Protein AF-K2DAV9-F1 (afdb_monomer_lite)

pLDDT: mean 83.49, std 12.9, range [32.09, 95.56]

Structure (mmCIF, N/CA/C/O backbone):
data_AF-K2DAV9-F1
#
_entry.id   AF-K2DAV9-F1
#
loop_
_atom_site.group_PDB
_atom_site.id
_atom_site.type_symbol
_atom_site.label_atom_id
_atom_site.label_alt_id
_atom_site.label_comp_id
_atom_site.label_asym_id
_atom_site.label_entity_id
_atom_site.label_seq_id
_atom_site.pdbx_PDB_ins_code
_atom_site.Cartn_x
_atom_site.Cartn_y
_atom_site.Cartn_z
_atom_site.occupancy
_atom_site.B_iso_or_equiv
_atom_site.auth_seq_id
_atom_site.auth_comp_id
_atom_site.auth_asym_id
_atom_site.auth_atom_id
_atom_site.pdbx_PDB_model_num
ATOM 1 N N . MET A 1 1 ? -7.960 2.799 -42.317 1.00 35.78 1 MET A N 1
ATOM 2 C CA . MET A 1 1 ? -7.044 3.808 -42.901 1.00 35.78 1 MET A CA 1
ATOM 3 C C . MET A 1 1 ? -5.832 4.120 -41.990 1.00 35.78 1 MET A C 1
ATOM 5 O O . MET A 1 1 ? -5.414 5.264 -41.908 1.00 35.78 1 MET A O 1
ATOM 9 N N . HIS A 1 2 ? -5.244 3.123 -41.301 1.00 32.09 2 HIS A N 1
ATOM 10 C CA . HIS A 1 2 ? -4.156 3.328 -40.312 1.00 32.09 2 HIS A CA 1
ATOM 11 C C . HIS A 1 2 ? -2.887 2.487 -40.563 1.00 32.09 2 HIS A C 1
ATOM 13 O O . HIS A 1 2 ? -1.959 2.535 -39.763 1.00 32.09 2 HIS A O 1
ATOM 19 N N . LEU A 1 3 ? -2.821 1.733 -41.668 1.00 36.69 3 LEU A N 1
ATOM 20 C CA . LEU A 1 3 ? -1.722 0.792 -41.940 1.00 36.69 3 LEU A CA 1
ATOM 21 C C . LEU A 1 3 ? -0.798 1.201 -43.103 1.00 36.69 3 LEU A C 1
ATOM 23 O O . LEU A 1 3 ? 0.347 0.769 -43.113 1.00 36.69 3 LEU A O 1
ATOM 27 N N . GLN A 1 4 ? -1.212 2.097 -44.009 1.00 34.44 4 GLN A N 1
ATOM 28 C CA . GLN A 1 4 ? -0.340 2.607 -45.088 1.00 34.44 4 GLN A CA 1
ATOM 29 C C . GLN A 1 4 ? 0.758 3.573 -44.590 1.00 34.44 4 GLN A C 1
ATOM 31 O O . GLN A 1 4 ? 1.820 3.652 -45.191 1.00 34.44 4 GLN A O 1
ATOM 36 N N . LYS A 1 5 ? 0.567 4.230 -43.435 1.00 51.84 5 LYS A N 1
ATOM 37 C CA . LYS A 1 5 ? 1.508 5.228 -42.882 1.00 51.84 5 LYS A CA 1
ATOM 38 C C . LYS A 1 5 ? 2.722 4.651 -42.134 1.00 51.84 5 LYS A C 1
ATOM 40 O O . LYS A 1 5 ? 3.636 5.398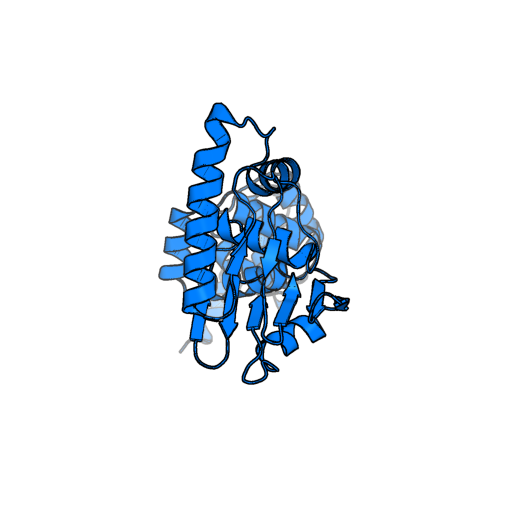 -41.805 1.00 51.84 5 LYS A O 1
ATOM 45 N N . LYS A 1 6 ? 2.754 3.342 -41.834 1.00 53.47 6 LYS A N 1
ATOM 46 C CA . LYS A 1 6 ? 3.897 2.728 -41.123 1.00 53.47 6 LYS A CA 1
ATOM 47 C C . LYS A 1 6 ? 5.148 2.645 -42.005 1.00 53.47 6 LYS A C 1
ATOM 49 O O . LYS A 1 6 ? 6.238 2.855 -41.494 1.00 53.47 6 LYS A O 1
ATOM 54 N N . SER A 1 7 ? 4.985 2.384 -43.304 1.00 58.44 7 SER A N 1
ATOM 55 C CA . SER A 1 7 ? 6.093 2.217 -44.259 1.00 58.44 7 SER A CA 1
ATOM 56 C C . SER A 1 7 ? 6.882 3.511 -44.485 1.00 58.44 7 SER A C 1
ATOM 58 O O . SER A 1 7 ? 8.107 3.498 -44.446 1.00 58.44 7 SER A O 1
ATOM 60 N N . GLU A 1 8 ? 6.186 4.634 -44.671 1.00 56.88 8 GLU A N 1
ATOM 61 C CA . GLU A 1 8 ? 6.805 5.946 -44.917 1.00 56.88 8 GLU A CA 1
ATOM 62 C C . GLU A 1 8 ? 7.527 6.479 -43.672 1.00 56.88 8 GLU A C 1
ATOM 64 O O . GLU A 1 8 ? 8.654 6.957 -43.764 1.00 56.88 8 GLU A O 1
ATOM 69 N N . ALA A 1 9 ? 6.925 6.322 -42.486 1.00 58.47 9 ALA A N 1
ATOM 70 C CA . ALA A 1 9 ? 7.574 6.678 -41.225 1.00 58.47 9 ALA A CA 1
ATOM 71 C C . ALA A 1 9 ? 8.840 5.837 -40.987 1.00 58.47 9 ALA A C 1
ATOM 73 O O . ALA A 1 9 ? 9.878 6.376 -40.619 1.00 58.47 9 ALA A O 1
ATOM 74 N N . LEU A 1 10 ? 8.783 4.526 -41.250 1.00 59.59 10 LEU A N 1
ATOM 75 C CA . LEU A 1 10 ? 9.939 3.627 -41.161 1.00 59.59 10 LEU A CA 1
ATOM 76 C C . LEU A 1 10 ? 11.066 4.012 -42.132 1.00 59.59 10 LEU A C 1
ATOM 78 O O . LEU A 1 10 ? 12.234 3.949 -41.755 1.00 59.59 10 LEU A O 1
ATOM 82 N N . GLN A 1 11 ? 10.733 4.437 -43.354 1.00 63.38 11 GLN A N 1
ATOM 83 C CA . GLN A 1 11 ? 11.720 4.946 -44.310 1.00 63.38 11 GLN A CA 1
ATOM 84 C C . GLN A 1 11 ? 12.360 6.257 -43.834 1.00 63.38 11 GLN A C 1
ATOM 86 O O . GLN A 1 11 ? 13.578 6.379 -43.903 1.00 63.38 11 GLN A O 1
ATOM 91 N N . LEU A 1 12 ? 11.579 7.185 -43.270 1.00 62.62 12 LEU A N 1
ATOM 92 C CA . LEU A 1 12 ? 12.089 8.412 -42.642 1.00 62.62 12 LEU A CA 1
ATOM 93 C C . LEU A 1 12 ? 13.042 8.121 -41.472 1.00 62.62 12 LEU A C 1
ATOM 95 O O . LEU A 1 12 ? 14.098 8.738 -41.383 1.00 62.62 12 LEU A O 1
ATOM 99 N N . PHE A 1 13 ? 12.720 7.153 -40.605 1.00 63.25 13 PHE A N 1
ATOM 100 C CA . PHE A 1 13 ? 13.601 6.769 -39.492 1.00 63.25 13 PHE A CA 1
ATOM 101 C C . PHE A 1 13 ? 14.894 6.087 -39.957 1.00 63.25 13 PHE A C 1
ATOM 103 O O . PHE A 1 13 ? 15.922 6.255 -39.311 1.00 63.25 13 PHE A O 1
ATOM 110 N N . ARG A 1 14 ? 14.873 5.362 -41.083 1.00 62.44 14 ARG A N 1
ATOM 111 C CA . ARG A 1 14 ? 16.089 4.812 -41.712 1.00 62.44 14 ARG A CA 1
ATOM 112 C C . ARG A 1 14 ? 16.924 5.860 -42.450 1.00 62.44 14 ARG A C 1
ATOM 114 O O . ARG A 1 14 ? 18.109 5.641 -42.662 1.00 62.44 14 ARG A O 1
ATOM 121 N N . GLN A 1 15 ? 16.308 6.970 -42.852 1.00 60.38 15 GLN A N 1
ATOM 122 C CA . GLN A 1 15 ? 16.982 8.129 -43.441 1.00 60.38 15 GLN A CA 1
ATOM 123 C C . GLN A 1 15 ? 17.491 9.121 -42.389 1.00 60.38 15 GLN A C 1
ATOM 125 O O . GLN A 1 15 ? 18.210 10.056 -42.748 1.00 60.38 15 GLN A O 1
ATOM 130 N N . LEU A 1 16 ? 17.146 8.941 -41.103 1.00 60.62 16 LEU A N 1
ATOM 131 C CA . LEU A 1 16 ? 17.804 9.690 -40.038 1.00 60.62 16 LEU A CA 1
ATOM 132 C C . LEU A 1 16 ? 19.310 9.422 -40.140 1.00 60.62 16 LEU A C 1
ATOM 134 O O . LEU A 1 16 ? 19.700 8.264 -40.296 1.00 60.62 16 LEU A O 1
ATOM 138 N N . PRO A 1 17 ? 20.152 10.469 -40.101 1.00 54.12 17 PRO A N 1
ATOM 139 C CA . PRO A 1 17 ? 21.563 10.324 -40.411 1.00 54.12 17 PRO A CA 1
ATOM 140 C C . PRO A 1 17 ? 22.201 9.226 -39.560 1.00 54.12 17 PRO A C 1
ATOM 142 O O . PRO A 1 17 ? 21.870 9.091 -38.380 1.00 54.12 17 PRO A O 1
ATOM 145 N N . ALA A 1 18 ? 23.190 8.528 -40.123 1.00 54.81 18 ALA A N 1
ATOM 146 C CA . ALA A 1 18 ? 24.058 7.588 -39.409 1.00 54.81 18 ALA A CA 1
ATOM 147 C C . ALA A 1 18 ? 24.573 8.150 -38.059 1.00 54.81 18 ALA A C 1
ATOM 149 O O . ALA A 1 18 ? 24.751 7.414 -37.095 1.00 54.81 18 ALA A O 1
ATOM 150 N N . MET A 1 19 ? 24.654 9.482 -37.941 1.00 49.66 19 MET A N 1
ATOM 151 C CA . MET A 1 19 ? 24.880 10.272 -36.720 1.00 49.66 19 MET A CA 1
ATOM 152 C C . MET A 1 19 ? 24.003 9.892 -35.500 1.00 49.66 19 MET A C 1
ATOM 154 O O . MET A 1 19 ? 24.440 10.055 -34.361 1.00 49.66 19 MET A O 1
ATOM 158 N N . PHE A 1 20 ? 22.780 9.379 -35.692 1.00 55.94 20 PHE A N 1
ATOM 159 C CA . PHE A 1 20 ? 21.937 8.895 -34.586 1.00 55.94 20 PHE A CA 1
ATOM 160 C C . PHE A 1 20 ? 22.372 7.523 -34.064 1.00 55.94 20 PHE A C 1
ATOM 162 O O . PHE A 1 20 ? 22.260 7.258 -32.864 1.00 55.94 20 PHE A O 1
ATOM 169 N N . PHE A 1 21 ? 22.878 6.654 -34.940 1.00 59.25 21 PHE A N 1
ATOM 170 C CA . PHE A 1 21 ? 23.138 5.254 -34.618 1.00 59.25 21 PHE A CA 1
ATOM 171 C C . PHE A 1 21 ? 24.618 4.947 -34.375 1.00 59.25 21 PHE A C 1
ATOM 173 O O . PHE A 1 21 ? 24.906 4.156 -33.477 1.00 59.25 21 PHE A O 1
ATOM 180 N N . GLU A 1 22 ? 25.540 5.626 -35.057 1.00 55.06 22 GLU A N 1
ATOM 181 C CA . GLU A 1 22 ? 26.946 5.211 -35.134 1.00 55.06 22 GLU A CA 1
ATOM 182 C C . GLU A 1 22 ? 27.871 5.760 -34.035 1.00 55.06 22 GLU A C 1
ATOM 184 O O . GLU A 1 22 ? 28.924 5.171 -33.813 1.00 55.06 22 GLU A O 1
ATOM 189 N N . SER A 1 23 ? 27.533 6.833 -33.305 1.00 54.47 23 SER A N 1
ATOM 190 C CA . SER A 1 23 ? 28.546 7.435 -32.402 1.00 54.47 23 SER A CA 1
ATOM 191 C C . SER A 1 23 ? 28.048 8.367 -31.296 1.00 54.47 23 SER A C 1
ATOM 193 O O . SER A 1 23 ? 28.856 8.987 -30.607 1.00 54.47 23 SER A O 1
ATOM 195 N N . SER A 1 24 ? 26.740 8.482 -31.083 1.00 62.06 24 SER A N 1
ATOM 196 C CA . SER A 1 24 ? 26.223 9.403 -30.071 1.00 62.06 24 SER A CA 1
ATOM 197 C C . SER A 1 24 ? 25.820 8.688 -28.785 1.00 62.06 24 SER A C 1
ATOM 199 O O . SER A 1 24 ? 24.813 7.976 -28.734 1.00 62.06 24 SER A O 1
ATOM 201 N N . ASP A 1 25 ? 26.587 8.959 -27.733 1.00 71.69 25 ASP A N 1
ATOM 202 C CA . ASP A 1 25 ? 26.261 8.642 -26.336 1.00 71.69 25 ASP A CA 1
ATOM 203 C C . ASP A 1 25 ? 25.288 9.653 -25.731 1.00 71.69 25 ASP A C 1
ATOM 205 O O . ASP A 1 25 ? 25.015 9.635 -24.530 1.00 71.69 25 ASP A O 1
ATOM 209 N N . HIS A 1 26 ? 24.761 10.559 -26.558 1.00 84.69 26 HIS A N 1
ATOM 210 C CA . HIS A 1 26 ? 23.809 11.543 -26.104 1.00 84.69 2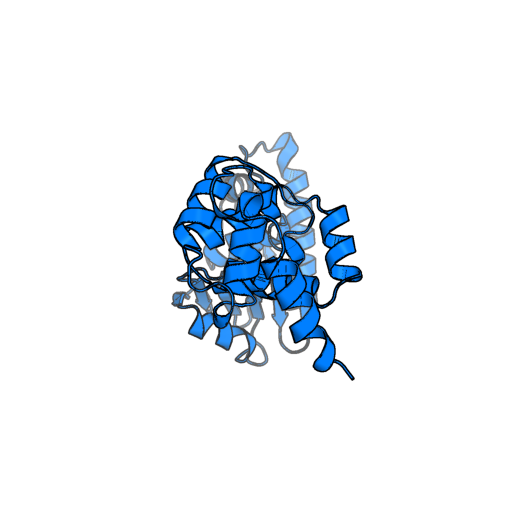6 HIS A CA 1
ATOM 211 C C . HIS A 1 26 ? 22.565 10.827 -25.545 1.00 84.69 26 HIS A C 1
ATOM 213 O O . HIS A 1 26 ? 21.975 9.994 -26.245 1.00 84.69 26 HIS A O 1
ATOM 219 N N . PRO A 1 27 ? 22.112 11.166 -24.326 1.00 87.31 27 PRO A N 1
ATOM 220 C CA . PRO A 1 27 ? 21.019 10.459 -23.659 1.00 87.31 27 PRO A CA 1
ATOM 221 C C . PRO A 1 27 ? 19.732 10.366 -24.490 1.00 87.31 27 PRO A C 1
ATOM 223 O O . PRO A 1 27 ? 19.104 9.312 -24.563 1.00 87.31 27 PRO A O 1
ATOM 226 N N . PHE A 1 28 ? 19.383 11.438 -25.208 1.00 86.44 28 PHE A N 1
ATOM 227 C CA . PHE A 1 28 ? 18.247 11.434 -26.135 1.00 86.44 28 PHE A CA 1
ATOM 228 C C . PHE A 1 28 ? 18.382 10.367 -27.238 1.00 86.44 28 PHE A C 1
ATOM 230 O O . PHE A 1 28 ? 17.416 9.682 -27.563 1.00 86.44 28 PHE A O 1
ATOM 237 N N . HIS A 1 29 ? 19.581 10.170 -27.799 1.00 87.38 29 HIS A N 1
ATOM 238 C CA . HIS A 1 29 ? 19.793 9.183 -28.865 1.00 87.38 29 HIS A CA 1
ATOM 239 C C . HIS A 1 29 ? 19.698 7.762 -28.312 1.00 87.38 29 HIS A C 1
ATOM 241 O O . HIS A 1 29 ? 19.108 6.896 -28.955 1.00 87.38 29 HIS A O 1
ATOM 247 N N . LEU A 1 30 ? 20.207 7.535 -27.098 1.00 89.25 30 LEU A N 1
ATOM 248 C CA . LEU A 1 30 ? 20.028 6.268 -26.389 1.00 89.25 30 LEU A CA 1
ATOM 249 C C . LEU A 1 30 ? 18.538 5.966 -26.170 1.00 89.25 30 LEU A C 1
ATOM 251 O O . LEU A 1 30 ? 18.097 4.859 -26.474 1.00 89.25 30 LEU A O 1
ATOM 255 N N . PHE A 1 31 ? 17.742 6.950 -25.735 1.00 90.12 31 PHE A N 1
ATOM 256 C CA . PHE A 1 31 ? 16.292 6.784 -25.598 1.00 90.12 31 PHE A CA 1
ATOM 257 C C . PHE A 1 31 ? 15.608 6.449 -26.932 1.00 90.12 31 PHE A C 1
ATOM 259 O O . PHE A 1 31 ? 14.804 5.518 -26.996 1.00 90.12 31 PHE A O 1
ATOM 266 N N . VAL A 1 32 ? 15.951 7.156 -28.013 1.00 88.19 32 VAL A N 1
ATOM 267 C CA . VAL A 1 32 ? 15.399 6.890 -29.351 1.00 88.19 32 VAL A CA 1
ATOM 268 C C . VAL A 1 32 ? 15.756 5.480 -29.830 1.00 88.19 32 VAL A C 1
ATOM 270 O O . VAL A 1 32 ? 14.877 4.784 -30.336 1.00 88.19 32 VAL A O 1
ATOM 273 N N . LYS A 1 33 ? 16.997 5.017 -29.619 1.00 88.62 33 LYS A N 1
ATOM 274 C CA . LYS A 1 33 ? 17.410 3.635 -29.924 1.00 88.62 33 LYS A CA 1
ATOM 275 C C . LYS A 1 33 ? 16.549 2.623 -29.175 1.00 88.62 33 LYS A C 1
ATOM 277 O O . LYS A 1 33 ? 15.982 1.735 -29.804 1.00 88.62 33 LYS A O 1
ATOM 282 N N . ILE A 1 34 ? 16.388 2.797 -27.861 1.00 91.19 34 ILE A N 1
ATOM 283 C CA . ILE A 1 34 ? 15.544 1.929 -27.024 1.00 91.19 34 ILE A CA 1
ATOM 284 C C . ILE A 1 34 ? 14.109 1.898 -27.562 1.00 91.19 34 ILE A C 1
ATOM 286 O O . ILE A 1 34 ? 13.538 0.825 -27.746 1.00 91.19 34 ILE A O 1
ATOM 290 N N . PHE A 1 35 ? 13.528 3.062 -27.861 1.00 89.81 35 PHE A N 1
ATOM 291 C CA . PHE A 1 35 ? 12.173 3.155 -28.398 1.00 89.81 35 PHE A CA 1
ATOM 292 C C . PHE A 1 35 ? 12.034 2.430 -29.742 1.00 89.81 35 PHE A C 1
ATOM 294 O O . PHE A 1 35 ? 11.119 1.625 -29.916 1.00 89.81 35 PHE A O 1
ATOM 301 N N . LEU A 1 36 ? 12.940 2.684 -30.686 1.00 87.00 36 LEU A N 1
ATOM 302 C CA . LEU A 1 36 ? 12.893 2.077 -32.015 1.00 87.00 36 LEU A CA 1
ATOM 303 C C . LEU A 1 36 ? 13.119 0.564 -31.961 1.00 87.00 36 LEU A C 1
ATOM 305 O O . LEU A 1 36 ? 12.358 -0.170 -32.591 1.00 87.00 36 LEU A O 1
ATOM 309 N N . GLY A 1 37 ? 14.084 0.097 -31.164 1.00 87.94 37 GLY A N 1
ATOM 310 C CA . GLY A 1 37 ? 14.351 -1.329 -30.964 1.00 87.94 37 GLY A CA 1
ATOM 311 C C . GLY A 1 37 ? 13.164 -2.069 -30.343 1.00 87.94 37 GLY A C 1
ATOM 312 O O . GLY A 1 37 ? 12.825 -3.169 -30.773 1.00 87.94 37 GLY A O 1
ATOM 313 N N . LEU A 1 38 ? 12.461 -1.446 -29.389 1.00 86.50 38 LEU A N 1
ATOM 314 C CA . LEU A 1 38 ? 11.285 -2.047 -28.751 1.00 86.50 38 LEU A CA 1
ATOM 315 C C . LEU A 1 38 ? 10.022 -2.004 -29.625 1.00 86.50 38 LEU A C 1
ATOM 317 O O . LEU A 1 38 ? 9.209 -2.927 -29.578 1.00 86.50 38 LEU A O 1
ATOM 321 N N . VAL A 1 39 ? 9.812 -0.935 -30.400 1.00 84.19 39 VAL A N 1
ATOM 322 C CA . VAL A 1 39 ? 8.577 -0.741 -31.186 1.00 84.19 39 VAL A CA 1
ATOM 323 C C . VAL A 1 39 ? 8.676 -1.356 -32.585 1.00 84.19 39 VAL A C 1
ATOM 325 O O . VAL A 1 39 ? 7.666 -1.816 -33.128 1.00 84.19 39 VAL A O 1
ATOM 328 N N . PHE A 1 40 ? 9.875 -1.394 -33.169 1.00 83.31 40 PHE A N 1
ATOM 329 C CA . PHE A 1 40 ? 10.132 -1.884 -34.524 1.00 83.31 40 PHE A CA 1
ATOM 330 C C . PHE A 1 40 ? 11.337 -2.845 -34.580 1.00 83.31 40 PHE A C 1
ATOM 332 O O . PHE A 1 40 ? 12.261 -2.619 -35.363 1.00 83.31 40 PHE A O 1
ATOM 339 N N . PRO A 1 41 ? 11.326 -3.960 -33.826 1.00 81.44 41 PRO A N 1
ATOM 340 C CA . PRO A 1 41 ? 12.485 -4.853 -33.710 1.00 81.44 41 PRO A CA 1
ATOM 341 C C . PRO A 1 41 ? 12.942 -5.437 -35.054 1.00 81.44 41 PRO A C 1
ATOM 343 O O . PRO A 1 41 ? 14.131 -5.562 -35.310 1.00 81.44 41 PRO A O 1
ATOM 346 N N . ALA A 1 42 ? 12.009 -5.733 -35.966 1.00 77.75 42 ALA A N 1
ATOM 347 C CA . ALA A 1 42 ? 12.342 -6.237 -37.301 1.00 77.75 42 ALA A CA 1
ATOM 348 C C . ALA A 1 42 ? 13.005 -5.183 -38.209 1.00 77.75 42 ALA A C 1
ATOM 350 O O . ALA A 1 42 ? 13.634 -5.533 -39.205 1.00 77.75 42 ALA A O 1
ATOM 351 N N . ALA A 1 43 ? 12.827 -3.894 -37.908 1.00 77.81 43 ALA A N 1
ATOM 352 C CA . ALA A 1 43 ? 13.386 -2.808 -38.702 1.00 77.81 43 ALA A CA 1
ATOM 353 C C . ALA A 1 43 ? 14.766 -2.355 -38.214 1.00 77.81 43 ALA A C 1
ATOM 355 O O . ALA A 1 43 ? 15.503 -1.826 -39.049 1.00 77.81 43 ALA A O 1
ATOM 356 N N . PHE A 1 44 ? 15.063 -2.583 -36.927 1.00 82.88 44 PHE A N 1
ATOM 357 C CA . PHE A 1 44 ? 16.296 -2.213 -36.224 1.00 82.88 44 PHE A CA 1
ATOM 358 C C . PHE A 1 44 ? 16.871 -3.395 -35.408 1.00 82.88 44 PHE A C 1
ATOM 360 O O . PHE A 1 44 ? 17.011 -3.286 -34.186 1.00 82.88 44 PHE A O 1
ATOM 367 N N . PRO A 1 45 ? 17.152 -4.554 -36.034 1.00 79.25 45 PRO A N 1
ATOM 368 C CA . PRO A 1 45 ? 17.696 -5.725 -35.337 1.00 79.25 45 PRO A CA 1
ATOM 369 C C . PRO A 1 45 ? 19.094 -5.497 -34.739 1.00 79.25 45 PRO A C 1
ATOM 371 O O . PRO A 1 45 ? 19.511 -6.238 -33.856 1.00 79.25 45 PRO A O 1
ATOM 374 N N . GLU A 1 46 ? 19.821 -4.490 -35.217 1.00 82.06 46 GLU A N 1
ATOM 375 C CA . GLU A 1 46 ? 21.164 -4.118 -34.772 1.00 82.06 46 GLU A CA 1
ATOM 376 C C . GLU A 1 46 ? 21.196 -3.363 -33.434 1.00 82.06 46 GLU A C 1
ATOM 378 O O . GLU A 1 46 ? 22.269 -3.148 -32.870 1.00 82.06 46 GLU A O 1
ATOM 383 N N . VAL A 1 47 ? 20.041 -2.928 -32.921 1.00 85.69 47 VAL A N 1
ATOM 384 C CA . VAL A 1 47 ? 19.981 -2.169 -31.670 1.00 85.69 47 VAL A CA 1
ATOM 385 C C . VAL A 1 47 ? 20.121 -3.107 -30.476 1.00 85.69 47 VAL A C 1
ATOM 387 O O . VAL A 1 47 ? 19.205 -3.853 -30.138 1.00 85.69 47 VAL A O 1
ATOM 390 N N . ASP A 1 48 ? 21.241 -2.982 -29.767 1.00 88.69 48 ASP A N 1
ATOM 391 C CA . ASP A 1 48 ? 21.399 -3.565 -28.437 1.00 88.69 48 ASP A CA 1
ATOM 392 C C . ASP A 1 48 ? 20.613 -2.735 -27.405 1.00 88.69 48 ASP A C 1
ATOM 394 O O . ASP A 1 48 ? 21.032 -1.655 -26.959 1.00 88.69 48 ASP A O 1
ATOM 398 N N . ILE A 1 49 ? 19.423 -3.234 -27.067 1.00 90.06 49 ILE A N 1
ATOM 399 C CA . ILE A 1 49 ? 18.489 -2.584 -26.145 1.00 90.06 49 ILE A CA 1
ATOM 400 C C . ILE A 1 49 ? 19.066 -2.561 -24.724 1.00 90.06 49 ILE A C 1
ATOM 402 O O . ILE A 1 49 ? 18.988 -1.524 -24.066 1.00 90.06 49 ILE A O 1
ATOM 406 N N . ASP A 1 50 ? 19.683 -3.648 -24.252 1.00 89.19 50 ASP A N 1
ATOM 407 C CA . ASP A 1 50 ? 20.214 -3.737 -22.886 1.00 89.19 50 ASP A CA 1
ATOM 408 C C . ASP A 1 50 ? 21.445 -2.851 -22.682 1.00 89.19 50 ASP A C 1
ATOM 410 O O . ASP A 1 50 ? 21.540 -2.151 -21.665 1.00 89.19 50 ASP A O 1
ATOM 414 N N . ALA A 1 51 ? 22.348 -2.796 -23.664 1.00 90.06 51 ALA A N 1
ATOM 415 C CA . ALA A 1 51 ? 23.468 -1.862 -23.632 1.00 90.06 51 ALA A CA 1
AT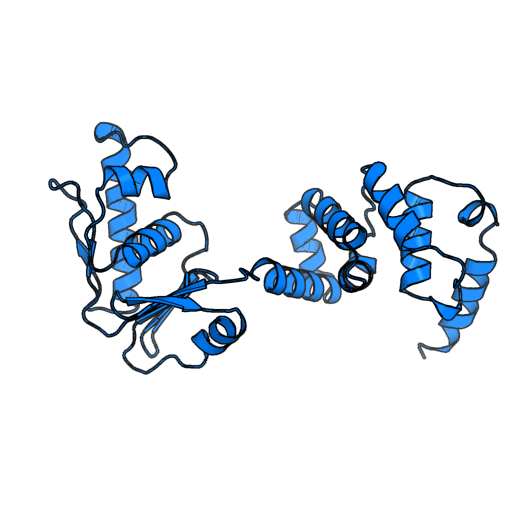OM 416 C C . ALA A 1 51 ? 22.975 -0.408 -23.640 1.00 90.06 51 ALA A C 1
ATOM 418 O O . ALA A 1 51 ? 23.454 0.419 -22.860 1.00 90.06 51 ALA A O 1
ATOM 419 N N . SER A 1 52 ? 21.976 -0.090 -24.470 1.00 91.50 52 SER A N 1
ATOM 420 C CA . SER A 1 52 ? 21.411 1.263 -24.550 1.00 91.50 52 SER A CA 1
ATOM 421 C C . SER A 1 52 ? 20.705 1.673 -23.251 1.00 91.50 52 SER A C 1
ATOM 423 O O . SER A 1 52 ? 20.924 2.782 -22.763 1.00 91.50 52 SER A O 1
ATOM 425 N N . LEU A 1 53 ? 19.912 0.774 -22.653 1.00 91.56 53 LEU A N 1
ATOM 426 C CA . LEU A 1 53 ? 19.245 0.976 -21.361 1.00 91.56 53 LEU A CA 1
ATOM 427 C C . LEU A 1 53 ? 20.251 1.221 -20.235 1.00 91.56 53 LEU A C 1
ATOM 429 O O . LEU A 1 53 ? 20.100 2.165 -19.459 1.00 91.56 53 LEU A O 1
ATOM 433 N N . THR A 1 54 ? 21.290 0.388 -20.161 1.00 91.25 54 THR A N 1
ATOM 434 C CA . THR A 1 54 ? 22.335 0.494 -19.136 1.00 91.25 54 THR A CA 1
ATOM 435 C C . THR A 1 54 ? 23.038 1.842 -19.221 1.00 91.25 54 THR A C 1
ATOM 437 O O . THR A 1 54 ? 23.173 2.532 -18.214 1.00 91.25 54 THR A O 1
ATOM 440 N N . ARG A 1 55 ? 23.427 2.261 -20.430 1.00 91.19 55 ARG A N 1
ATOM 441 C CA . ARG A 1 55 ? 24.104 3.546 -20.646 1.00 91.19 55 ARG A CA 1
ATOM 442 C C . ARG A 1 55 ? 23.196 4.726 -20.337 1.00 91.19 55 ARG A C 1
ATOM 444 O O . ARG A 1 55 ? 23.646 5.655 -19.680 1.00 91.19 55 ARG A O 1
ATOM 451 N N . LEU A 1 56 ? 21.928 4.678 -20.745 1.00 91.38 56 LEU A N 1
ATOM 452 C CA . LEU A 1 56 ? 20.982 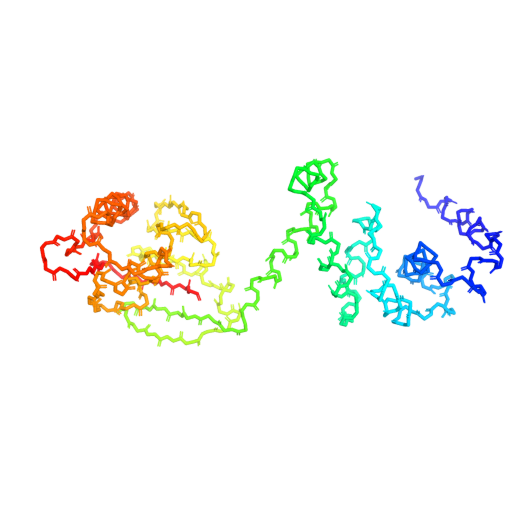5.758 -20.470 1.00 91.38 56 LEU A CA 1
ATOM 453 C C . LEU A 1 56 ? 20.794 5.971 -18.962 1.00 91.38 56 LEU A C 1
ATOM 455 O O . LEU A 1 56 ? 20.835 7.112 -18.506 1.00 91.38 56 LEU A O 1
ATOM 459 N N . ASN A 1 57 ? 20.676 4.891 -18.183 1.00 89.75 57 ASN A N 1
ATOM 460 C CA . ASN A 1 57 ? 20.545 4.973 -16.725 1.00 89.75 57 ASN A CA 1
ATOM 461 C C . ASN A 1 57 ? 21.738 5.670 -16.048 1.00 89.75 57 ASN A C 1
ATOM 463 O O . ASN A 1 57 ? 21.546 6.338 -15.036 1.00 89.75 57 ASN A O 1
ATOM 467 N N . LEU A 1 58 ? 22.949 5.572 -16.611 1.00 90.94 58 LEU A N 1
ATOM 468 C CA . LEU A 1 58 ? 24.141 6.243 -16.071 1.00 90.94 58 LEU A CA 1
ATOM 469 C C . LEU A 1 58 ? 24.131 7.766 -16.266 1.00 90.94 58 LEU A C 1
ATOM 471 O O . LEU A 1 58 ? 24.902 8.465 -15.616 1.00 90.94 58 LEU A O 1
ATOM 475 N N . THR A 1 59 ? 23.290 8.291 -17.158 1.00 87.81 59 THR A N 1
ATOM 476 C CA . THR A 1 59 ? 23.289 9.722 -17.512 1.00 87.81 59 THR A CA 1
ATOM 477 C C . THR A 1 59 ? 22.382 10.573 -16.626 1.00 87.81 59 THR A C 1
ATOM 479 O O . THR A 1 59 ? 22.395 11.794 -16.744 1.00 87.81 59 THR A O 1
ATOM 482 N N . ASP A 1 60 ? 21.551 9.937 -15.793 1.00 84.44 60 ASP A N 1
ATOM 483 C CA . ASP A 1 60 ? 20.473 10.567 -15.016 1.00 84.44 60 ASP A CA 1
ATOM 484 C C . ASP A 1 60 ? 19.509 11.447 -15.848 1.00 84.44 60 ASP A C 1
ATOM 486 O O . ASP A 1 60 ? 18.716 12.232 -15.319 1.00 84.44 60 ASP A O 1
ATOM 490 N N . TYR A 1 61 ? 19.525 11.294 -17.173 1.00 88.88 61 TYR A N 1
ATOM 491 C CA . TYR A 1 61 ? 18.677 12.044 -18.084 1.00 88.88 61 TYR A CA 1
ATOM 492 C C . TYR A 1 61 ? 17.198 11.740 -17.840 1.00 88.88 61 TYR A C 1
ATOM 494 O O . TYR A 1 61 ? 16.802 10.591 -17.637 1.00 88.88 61 TYR A O 1
ATOM 502 N N . TYR A 1 62 ? 16.377 12.788 -17.873 1.00 89.00 62 TYR A N 1
ATOM 503 C CA . TYR A 1 62 ? 14.927 12.669 -17.852 1.00 89.00 62 TYR A CA 1
ATOM 504 C C . TYR A 1 62 ? 14.375 12.995 -19.235 1.00 89.00 62 TYR A C 1
ATOM 506 O O . TYR A 1 62 ? 14.509 14.124 -19.701 1.00 89.00 62 TYR A O 1
ATOM 514 N N . GLU A 1 63 ? 13.729 12.017 -19.861 1.00 89.44 63 GLU A N 1
ATOM 515 C CA . GLU A 1 63 ? 13.090 12.171 -21.165 1.00 89.44 63 GLU A CA 1
ATOM 516 C C . GLU A 1 63 ? 11.604 12.529 -21.001 1.00 89.44 63 GLU A C 1
ATOM 518 O O . GLU A 1 63 ? 10.830 11.651 -20.630 1.00 89.44 63 GLU A O 1
ATOM 523 N N . PRO A 1 64 ? 11.134 13.756 -21.294 1.00 84.75 64 PRO A N 1
ATOM 524 C CA . PRO A 1 64 ? 9.729 14.135 -21.115 1.00 84.75 64 PRO A CA 1
ATOM 525 C C . PRO A 1 64 ? 8.707 13.239 -21.832 1.00 84.75 64 PRO A C 1
ATOM 527 O O . PRO A 1 64 ? 7.575 13.113 -21.357 1.00 84.75 64 PRO A O 1
ATOM 530 N N . VAL A 1 65 ? 9.080 12.600 -22.947 1.00 86.38 65 VAL A N 1
ATOM 531 C CA . VAL A 1 65 ? 8.183 11.718 -23.713 1.00 86.38 65 VAL A CA 1
ATOM 532 C C . VAL A 1 65 ? 8.297 10.233 -23.340 1.00 86.38 65 VAL A C 1
ATOM 534 O O . VAL A 1 65 ? 7.649 9.391 -23.968 1.00 86.38 65 VAL A O 1
ATOM 537 N N . TRP A 1 66 ? 9.037 9.890 -22.276 1.00 89.50 66 TRP A N 1
ATOM 538 C CA . TRP A 1 66 ? 9.256 8.505 -21.827 1.00 89.50 66 TRP A CA 1
ATOM 539 C C . TRP A 1 66 ? 7.953 7.721 -21.635 1.00 89.50 66 TRP A C 1
ATOM 541 O O . TRP A 1 66 ? 7.878 6.521 -21.906 1.00 89.50 66 TRP A O 1
ATOM 551 N N . VAL A 1 67 ? 6.897 8.417 -21.204 1.00 88.81 67 VAL A N 1
ATOM 552 C CA . VAL A 1 67 ? 5.602 7.834 -20.843 1.00 88.81 67 VAL A CA 1
ATOM 553 C C . VAL A 1 67 ? 4.916 7.121 -22.017 1.00 88.81 67 VAL A C 1
ATOM 555 O O . VAL A 1 67 ? 4.108 6.218 -21.801 1.00 88.81 67 VAL A O 1
ATOM 558 N N . PHE A 1 68 ? 5.251 7.483 -23.260 1.00 84.38 68 PHE A N 1
ATOM 559 C CA . PHE A 1 68 ? 4.715 6.836 -24.462 1.00 84.38 68 PHE A CA 1
ATOM 560 C C . PHE A 1 68 ? 5.399 5.504 -24.789 1.00 84.38 68 PHE A C 1
ATOM 562 O O . PHE A 1 68 ? 4.800 4.670 -25.465 1.00 84.38 68 PHE A O 1
ATOM 569 N N . ALA A 1 69 ? 6.620 5.300 -24.291 1.00 88.25 69 ALA A N 1
ATOM 570 C CA . ALA A 1 69 ? 7.393 4.064 -24.421 1.00 88.25 69 ALA A CA 1
ATOM 571 C C . ALA A 1 69 ? 7.323 3.187 -23.158 1.00 88.25 69 ALA A C 1
ATOM 573 O O . ALA A 1 69 ? 7.797 2.053 -23.145 1.00 88.25 69 ALA A O 1
ATOM 574 N N . ALA A 1 70 ? 6.763 3.726 -22.074 1.00 89.75 70 ALA A N 1
ATOM 575 C CA . ALA A 1 70 ? 6.893 3.181 -20.733 1.00 89.75 70 ALA A CA 1
ATOM 576 C C . ALA A 1 70 ? 6.369 1.750 -20.580 1.00 89.75 70 ALA A C 1
ATOM 578 O O . ALA A 1 70 ? 6.979 0.953 -19.873 1.00 89.75 70 ALA A O 1
ATOM 579 N N . ASP A 1 71 ? 5.259 1.405 -21.238 1.00 87.56 71 ASP A N 1
ATOM 580 C CA . ASP A 1 71 ? 4.702 0.053 -21.144 1.00 87.56 71 ASP A CA 1
ATOM 581 C C . ASP A 1 71 ? 5.578 -0.968 -21.877 1.00 87.56 71 ASP A C 1
ATOM 583 O O . ASP A 1 71 ? 5.780 -2.067 -21.364 1.00 87.56 71 ASP A O 1
ATOM 587 N N . GLN A 1 72 ? 6.138 -0.602 -23.033 1.00 88.44 72 GLN A N 1
ATOM 588 C CA . GLN A 1 72 ? 7.054 -1.444 -23.803 1.00 88.44 72 GLN A CA 1
ATOM 589 C C . GLN A 1 72 ? 8.372 -1.634 -23.055 1.00 88.44 72 GLN A C 1
ATOM 591 O O . GLN A 1 72 ? 8.801 -2.769 -22.872 1.00 88.44 72 GLN A O 1
ATOM 596 N N . VAL A 1 73 ? 8.960 -0.543 -22.551 1.00 89.75 73 VAL A N 1
ATOM 597 C CA . VAL A 1 73 ? 10.185 -0.584 -21.739 1.00 89.75 73 VAL A CA 1
ATOM 598 C C . VAL A 1 73 ? 9.955 -1.432 -20.490 1.00 89.75 73 VAL A C 1
ATOM 600 O O . VAL A 1 73 ? 10.686 -2.381 -20.247 1.00 89.75 73 VAL A O 1
ATOM 603 N N . TYR A 1 74 ? 8.896 -1.175 -19.721 1.00 88.56 74 TYR A N 1
ATOM 604 C CA . TYR A 1 74 ? 8.614 -1.950 -18.510 1.00 88.56 74 TYR A CA 1
ATOM 605 C C . TYR A 1 74 ? 8.362 -3.437 -18.796 1.00 88.56 74 TYR A C 1
ATOM 607 O O . TYR A 1 74 ? 8.766 -4.293 -18.013 1.00 88.56 74 TYR A O 1
ATOM 615 N N . SER A 1 75 ? 7.701 -3.757 -19.913 1.00 85.00 75 SER A N 1
ATOM 616 C CA . SER A 1 75 ? 7.406 -5.144 -20.297 1.00 85.00 75 SER A CA 1
ATOM 617 C C . SER A 1 75 ? 8.611 -5.887 -20.867 1.00 85.00 75 SER A C 1
ATOM 619 O O . SER A 1 75 ? 8.590 -7.113 -20.866 1.00 85.00 75 SER A O 1
ATOM 621 N N . TYR A 1 76 ? 9.651 -5.174 -21.314 1.00 87.06 76 TYR A N 1
ATOM 622 C CA . TYR A 1 76 ? 10.926 -5.783 -21.698 1.00 87.06 76 TYR A CA 1
ATOM 623 C C . TYR A 1 76 ? 11.560 -6.548 -20.525 1.00 87.06 76 TYR A C 1
ATOM 625 O O . TYR A 1 76 ? 12.174 -7.591 -20.716 1.00 87.06 76 TYR A O 1
ATOM 633 N N . GLY A 1 77 ? 11.345 -6.076 -19.293 1.00 78.75 77 GLY A N 1
ATOM 634 C CA . GLY A 1 77 ? 11.564 -6.866 -18.080 1.00 78.75 77 GLY A CA 1
ATOM 635 C C . GLY A 1 77 ? 13.017 -7.008 -17.620 1.00 78.75 77 GLY A C 1
ATOM 636 O O . GLY A 1 77 ? 13.242 -7.599 -16.564 1.00 78.75 77 GLY A O 1
ATOM 637 N N . SER A 1 78 ? 13.998 -6.449 -18.337 1.00 82.06 78 SER A N 1
ATOM 638 C CA . SER A 1 78 ? 15.381 -6.411 -17.849 1.00 82.06 78 SER A CA 1
ATOM 639 C C . SER A 1 78 ? 15.529 -5.476 -16.642 1.00 82.06 78 SER A C 1
ATOM 641 O O . SER A 1 78 ? 14.755 -4.531 -16.453 1.00 82.06 78 SER A O 1
ATOM 643 N N . ALA A 1 79 ? 16.538 -5.726 -15.802 1.00 80.12 79 ALA A N 1
ATOM 644 C CA . ALA A 1 79 ? 16.790 -4.907 -14.614 1.00 80.12 79 ALA A CA 1
ATOM 645 C C . ALA A 1 79 ? 17.001 -3.425 -14.978 1.00 80.12 79 ALA A C 1
ATOM 647 O O . ALA A 1 79 ? 16.442 -2.545 -14.324 1.00 80.12 79 ALA A O 1
ATOM 648 N N . ALA A 1 80 ? 17.730 -3.157 -16.067 1.00 85.31 80 ALA A N 1
ATOM 649 C CA . ALA A 1 80 ? 17.972 -1.807 -16.565 1.00 85.31 80 ALA A CA 1
ATOM 650 C C . ALA A 1 80 ? 16.684 -1.123 -17.061 1.00 85.31 80 ALA A C 1
ATOM 652 O O . ALA A 1 80 ? 16.492 0.068 -16.819 1.00 85.31 80 ALA A O 1
ATOM 653 N N . ALA A 1 81 ? 15.767 -1.865 -17.691 1.00 86.94 81 ALA A N 1
ATOM 654 C CA . ALA A 1 81 ? 14.473 -1.333 -18.114 1.00 86.94 81 ALA A CA 1
ATOM 655 C C . ALA A 1 81 ? 13.571 -0.952 -16.931 1.00 86.94 81 ALA A C 1
ATOM 657 O O . ALA A 1 81 ? 12.932 0.104 -16.939 1.00 86.94 81 ALA A O 1
ATOM 658 N N . ILE A 1 82 ? 13.537 -1.795 -15.895 1.00 87.06 82 ILE A N 1
ATOM 659 C CA . ILE A 1 82 ? 12.779 -1.520 -14.669 1.00 87.06 82 ILE A CA 1
ATOM 660 C C . ILE A 1 82 ? 13.346 -0.287 -13.957 1.00 87.06 82 ILE A C 1
ATOM 662 O O . ILE A 1 82 ? 12.572 0.550 -13.486 1.00 87.06 82 ILE A O 1
ATOM 666 N N . GLU A 1 83 ? 14.672 -0.163 -13.893 1.00 87.75 83 GLU A N 1
ATOM 667 C CA . GLU A 1 83 ? 15.345 0.978 -13.270 1.00 87.75 83 GLU A CA 1
ATOM 668 C C . GLU A 1 83 ? 15.069 2.288 -14.015 1.00 87.75 83 GLU A C 1
ATOM 670 O O . GLU A 1 83 ? 14.686 3.278 -13.390 1.00 87.75 83 GLU A O 1
ATOM 675 N N . LEU A 1 84 ? 15.134 2.271 -15.351 1.00 91.06 84 LEU A N 1
ATOM 676 C CA . LEU A 1 84 ? 14.832 3.440 -16.179 1.00 91.06 84 LEU A CA 1
ATOM 677 C C . LEU A 1 84 ? 13.419 3.965 -15.902 1.00 91.06 84 LEU A C 1
ATOM 679 O O . LEU A 1 84 ? 13.220 5.157 -15.658 1.00 91.06 84 LEU A O 1
ATOM 683 N N . VAL A 1 85 ? 12.434 3.060 -15.901 1.00 91.81 85 VAL A N 1
ATOM 684 C CA . VAL A 1 85 ? 11.032 3.388 -15.609 1.00 91.81 85 VAL A CA 1
ATOM 685 C C . VAL A 1 85 ? 10.881 3.928 -14.188 1.00 91.81 85 VAL A C 1
ATOM 687 O O . VAL A 1 85 ? 10.145 4.891 -13.981 1.00 91.81 85 VAL A O 1
ATOM 690 N N . ARG A 1 86 ? 11.570 3.341 -13.202 1.00 89.19 86 ARG A N 1
ATOM 691 C CA . ARG A 1 86 ? 11.525 3.810 -11.811 1.00 89.19 86 ARG A CA 1
ATOM 692 C C . ARG A 1 86 ? 12.059 5.237 -11.685 1.00 89.19 86 ARG A C 1
ATOM 694 O O . ARG A 1 86 ? 11.329 6.086 -11.178 1.00 89.19 86 ARG A O 1
ATOM 701 N N . SER A 1 87 ? 13.257 5.502 -12.204 1.00 89.94 87 SER A N 1
ATOM 702 C CA . SER A 1 87 ? 13.900 6.823 -12.161 1.00 89.94 87 SER A CA 1
ATOM 703 C C . SER A 1 87 ? 13.013 7.909 -12.784 1.00 89.94 87 SER A C 1
ATOM 705 O O . SER A 1 87 ? 12.787 8.968 -12.195 1.00 89.94 87 SER A O 1
ATOM 707 N N . HIS A 1 88 ? 12.396 7.624 -13.935 1.00 92.75 88 HIS A N 1
ATOM 708 C CA . HIS A 1 88 ? 11.501 8.580 -14.590 1.00 92.75 88 HIS A CA 1
ATOM 709 C C . HIS A 1 88 ? 10.199 8.819 -13.811 1.00 92.75 88 HIS A C 1
ATOM 711 O O . HIS A 1 88 ? 9.689 9.938 -13.786 1.00 92.75 88 HIS A O 1
ATOM 717 N N . ILE A 1 89 ? 9.654 7.798 -13.143 1.00 90.19 89 ILE A N 1
ATOM 718 C CA . ILE A 1 89 ? 8.479 7.964 -12.276 1.00 90.19 89 ILE A CA 1
ATOM 719 C C . ILE A 1 89 ? 8.807 8.826 -11.057 1.00 90.19 89 ILE A C 1
ATOM 721 O O . ILE A 1 89 ? 7.962 9.617 -10.646 1.00 90.19 89 ILE A O 1
ATOM 725 N N . GLU A 1 90 ? 9.991 8.668 -10.470 1.00 86.50 90 GLU A N 1
ATOM 726 C CA . GLU A 1 90 ? 10.418 9.439 -9.296 1.00 86.50 90 GLU A CA 1
ATOM 727 C C . GLU A 1 90 ? 10.600 10.925 -9.617 1.00 86.50 90 GLU A C 1
ATOM 729 O O . GLU A 1 90 ? 10.250 11.776 -8.801 1.00 86.50 90 GLU A O 1
ATOM 734 N N . LYS A 1 91 ? 11.045 11.241 -10.837 1.00 89.44 91 LYS A N 1
ATOM 735 C CA . LYS A 1 91 ? 11.170 12.618 -11.344 1.00 89.44 91 LYS A CA 1
ATOM 736 C C . LYS A 1 91 ? 9.840 13.227 -11.805 1.00 89.44 91 LYS A C 1
ATOM 738 O O . LYS A 1 91 ? 9.759 14.433 -12.035 1.00 89.44 91 LYS A O 1
ATOM 743 N N . LEU A 1 92 ? 8.783 12.423 -11.941 1.00 87.38 92 LEU A N 1
ATOM 744 C CA . LEU A 1 92 ? 7.476 12.886 -12.403 1.00 87.38 92 LEU A CA 1
ATOM 745 C C . LEU A 1 92 ? 6.687 13.552 -11.266 1.00 87.38 92 LEU A C 1
ATOM 747 O O . LEU A 1 92 ? 6.276 12.898 -10.305 1.00 87.38 92 LEU A O 1
ATOM 751 N N . THR A 1 93 ? 6.391 14.846 -11.409 1.00 85.75 93 THR A N 1
ATOM 752 C CA . THR A 1 93 ? 5.603 15.577 -10.407 1.00 85.75 93 THR A CA 1
ATOM 753 C C . THR A 1 93 ? 4.157 15.053 -10.314 1.00 85.75 93 THR A C 1
ATOM 755 O O . THR A 1 93 ? 3.584 14.617 -11.322 1.00 85.75 93 THR A O 1
ATOM 758 N N . PRO A 1 94 ? 3.518 15.095 -9.125 1.00 79.81 94 PRO A N 1
ATOM 759 C CA . PRO A 1 94 ? 2.159 14.579 -8.936 1.00 79.81 94 PRO A CA 1
ATOM 760 C C . PRO A 1 94 ? 1.109 15.219 -9.854 1.00 79.81 94 PRO A C 1
ATOM 762 O O . PRO A 1 94 ? 0.252 14.508 -10.381 1.00 79.81 94 PRO A O 1
ATOM 765 N N . ASP A 1 95 ? 1.203 16.530 -10.083 1.00 83.00 95 ASP A N 1
ATOM 766 C CA . ASP A 1 95 ? 0.252 17.272 -10.918 1.00 83.00 95 ASP A CA 1
ATOM 767 C C . ASP A 1 95 ? 0.365 16.868 -12.389 1.00 83.00 95 ASP A C 1
ATOM 769 O O . ASP A 1 95 ? -0.642 16.590 -13.047 1.00 83.00 95 ASP A O 1
ATOM 773 N N . LEU A 1 96 ? 1.599 16.742 -12.894 1.00 84.19 96 LEU A N 1
ATOM 774 C CA . LEU A 1 96 ? 1.843 16.289 -14.260 1.00 84.19 96 LEU A CA 1
ATOM 775 C C . LEU A 1 96 ? 1.385 14.839 -14.441 1.00 84.19 96 LEU A C 1
ATOM 777 O O . LEU A 1 96 ? 0.743 14.512 -15.438 1.00 84.19 96 LEU A O 1
ATOM 781 N N . LYS A 1 97 ? 1.628 13.973 -13.453 1.00 86.38 97 LYS A N 1
ATOM 782 C CA . LYS A 1 97 ? 1.122 12.597 -13.465 1.00 86.38 97 LYS A CA 1
ATOM 783 C C . LYS A 1 97 ? -0.404 12.541 -13.544 1.00 86.38 97 LYS A C 1
ATOM 785 O O . LYS A 1 97 ? -0.934 11.802 -14.373 1.00 86.38 97 LYS A O 1
ATOM 790 N N . ALA A 1 98 ? -1.106 13.304 -12.705 1.00 85.19 98 ALA A N 1
ATOM 791 C CA . ALA A 1 98 ? -2.566 13.336 -12.695 1.00 85.19 98 ALA A CA 1
ATOM 792 C C . ALA A 1 98 ? -3.122 13.821 -14.042 1.00 85.19 98 ALA A C 1
ATOM 794 O O . ALA A 1 98 ? -4.046 13.212 -14.589 1.00 85.19 98 ALA A O 1
ATOM 795 N N . LEU A 1 99 ? -2.506 14.859 -14.617 1.00 88.81 99 LEU A N 1
ATOM 796 C CA . LEU A 1 99 ? -2.860 15.373 -15.936 1.00 88.81 99 LEU A CA 1
ATOM 797 C C . LEU A 1 99 ? -2.650 14.317 -17.033 1.00 88.81 99 LEU A C 1
ATOM 799 O O . LEU A 1 99 ? -3.543 14.103 -17.855 1.00 88.81 99 LEU A O 1
ATOM 803 N N . LEU A 1 100 ? -1.514 13.612 -17.030 1.00 88.75 100 LEU A N 1
ATOM 804 C CA . LEU A 1 100 ? -1.230 12.547 -17.996 1.00 88.75 100 LEU A CA 1
ATOM 805 C C . LEU A 1 100 ? -2.211 11.370 -17.859 1.00 88.75 100 LEU A C 1
ATOM 807 O O . LEU A 1 100 ? -2.734 10.899 -18.867 1.00 88.75 100 LEU A O 1
ATOM 811 N N . GLU A 1 101 ? -2.526 10.922 -16.637 1.00 89.12 101 GLU A N 1
ATOM 812 C CA . GLU A 1 101 ? -3.524 9.864 -16.399 1.00 89.12 101 GLU A CA 1
ATOM 813 C C . GLU A 1 101 ? -4.948 10.289 -16.815 1.00 89.12 101 GLU A C 1
ATOM 815 O O . GLU A 1 101 ? -5.751 9.439 -17.213 1.00 89.12 101 GLU A O 1
ATOM 820 N N . GLN A 1 102 ? -5.279 11.584 -16.745 1.00 90.56 102 GLN A N 1
ATOM 821 C CA . GLN A 1 102 ? -6.572 12.114 -17.187 1.00 90.56 102 GLN A CA 1
ATOM 822 C C . GLN A 1 102 ? -6.664 12.219 -18.714 1.00 90.56 102 GLN A C 1
ATOM 824 O O . GLN A 1 102 ? -7.708 11.911 -19.291 1.00 90.56 102 GLN A O 1
ATOM 829 N N . ARG A 1 103 ? -5.592 12.679 -19.369 1.00 89.88 103 ARG A N 1
ATOM 830 C CA . ARG A 1 103 ? -5.582 12.986 -20.807 1.00 89.88 103 ARG A CA 1
ATOM 831 C C . ARG A 1 103 ? -5.248 11.783 -21.684 1.00 89.88 103 ARG A C 1
ATOM 833 O O . ARG A 1 103 ? -5.704 11.734 -22.822 1.00 89.88 103 ARG A O 1
ATOM 840 N N . LEU A 1 104 ? -4.481 10.818 -21.176 1.00 89.38 104 LEU A N 1
ATOM 841 C CA . LEU A 1 104 ? -3.966 9.695 -21.959 1.00 89.38 104 LEU A CA 1
ATOM 842 C C . LEU A 1 104 ? -4.395 8.350 -21.337 1.00 89.38 104 LEU A C 1
ATOM 844 O O . LEU A 1 104 ? -3.782 7.879 -20.374 1.00 89.38 104 LEU A O 1
ATOM 848 N N . PRO A 1 105 ? -5.410 7.662 -21.903 1.00 87.50 105 PRO A N 1
ATOM 849 C CA . PRO A 1 105 ? -5.898 6.382 -21.377 1.00 87.50 105 PRO A CA 1
ATOM 850 C C . PRO A 1 105 ? -4.821 5.293 -21.265 1.00 87.50 105 PRO A C 1
ATOM 852 O O . PRO A 1 105 ? -4.838 4.498 -20.323 1.00 87.50 105 PRO A O 1
ATOM 855 N N . ALA A 1 106 ? -3.862 5.270 -22.197 1.00 85.12 106 ALA A N 1
ATOM 856 C CA . ALA A 1 106 ? -2.733 4.340 -22.172 1.00 85.12 106 ALA A CA 1
ATOM 857 C C . ALA A 1 106 ? -1.844 4.550 -20.934 1.00 85.12 106 ALA A C 1
ATOM 859 O O . ALA A 1 106 ? -1.485 3.583 -20.263 1.00 85.12 106 ALA A O 1
ATOM 860 N N . VAL A 1 107 ? -1.585 5.808 -20.562 1.00 87.81 107 VAL A N 1
ATOM 861 C CA . VAL A 1 107 ? -0.793 6.167 -19.375 1.00 87.81 107 VAL A CA 1
ATOM 862 C C . VAL A 1 107 ? -1.510 5.744 -18.095 1.00 87.81 107 VAL A C 1
ATOM 864 O O . VAL A 1 107 ? -0.916 5.117 -17.218 1.00 87.81 107 VAL A O 1
ATOM 867 N N . LYS A 1 108 ? -2.825 5.982 -18.012 1.00 89.69 108 LYS A N 1
ATOM 868 C CA . LYS A 1 108 ? -3.653 5.492 -16.898 1.00 89.69 108 LYS A CA 1
ATOM 869 C C . LYS A 1 108 ? -3.588 3.969 -16.757 1.00 89.69 108 LYS A C 1
ATOM 871 O O . LYS A 1 108 ? -3.478 3.454 -15.640 1.00 89.69 108 LYS A O 1
ATOM 876 N N . LYS A 1 109 ? -3.657 3.235 -17.875 1.00 88.88 109 LYS A N 1
ATOM 877 C CA . LYS A 1 109 ? -3.548 1.767 -17.893 1.00 88.88 109 LYS A CA 1
ATOM 878 C C . LYS A 1 109 ? -2.170 1.311 -17.409 1.00 88.88 109 LYS A C 1
ATOM 880 O O . LYS A 1 109 ? -2.105 0.422 -16.562 1.00 88.88 109 LYS A O 1
ATOM 885 N N . PHE A 1 110 ? -1.105 1.959 -17.873 1.00 89.56 110 PHE A N 1
ATOM 886 C CA . PHE A 1 110 ? 0.266 1.685 -17.452 1.00 89.56 110 PHE A CA 1
ATOM 887 C C . PHE A 1 110 ? 0.471 1.902 -15.946 1.00 89.56 110 PHE A C 1
ATOM 889 O O . PHE A 1 110 ? 0.890 0.987 -15.240 1.00 89.56 110 PHE A O 1
ATOM 896 N N . PHE A 1 111 ? 0.073 3.052 -15.397 1.00 87.75 111 PHE A N 1
ATOM 897 C CA . PHE A 1 111 ? 0.185 3.287 -13.953 1.00 87.75 111 PHE A CA 1
ATOM 898 C C . PHE A 1 111 ? -0.720 2.366 -13.128 1.00 87.75 111 PHE A C 1
ATOM 900 O O . PHE A 1 111 ? -0.381 2.017 -11.998 1.00 87.75 111 PHE A O 1
ATOM 907 N N . LYS A 1 112 ? -1.872 1.935 -13.662 1.00 85.88 112 LYS A N 1
ATOM 908 C CA . LYS A 1 112 ? -2.695 0.897 -13.022 1.00 85.88 112 LYS A CA 1
ATOM 909 C C . LYS A 1 112 ? -1.965 -0.452 -12.987 1.00 85.88 112 LYS A C 1
ATOM 911 O O . LYS A 1 112 ? -1.977 -1.082 -11.934 1.00 85.88 112 LYS A O 1
ATOM 916 N N . LYS A 1 113 ? -1.313 -0.852 -14.086 1.00 83.56 113 LYS A N 1
ATOM 917 C CA . LYS A 1 113 ? -0.467 -2.055 -14.173 1.00 83.56 113 LYS A CA 1
ATOM 918 C C . LYS A 1 113 ? 0.675 -1.986 -13.161 1.00 83.56 113 LYS A C 1
ATOM 920 O O . LYS A 1 113 ? 0.761 -2.861 -12.316 1.00 83.56 113 LYS A O 1
ATOM 925 N N . LEU A 1 114 ? 1.446 -0.898 -13.156 1.00 80.38 114 LEU A N 1
ATOM 926 C CA . LEU A 1 114 ? 2.524 -0.667 -12.188 1.00 80.38 114 LEU A CA 1
ATOM 927 C C . LEU A 1 114 ? 2.058 -0.720 -10.736 1.00 80.38 114 LEU A C 1
ATOM 929 O O . LEU A 1 114 ? 2.753 -1.275 -9.895 1.00 80.38 114 LEU A O 1
ATOM 933 N N . ARG A 1 115 ? 0.900 -0.126 -10.416 1.00 76.81 115 ARG A N 1
ATOM 934 C CA . ARG A 1 115 ? 0.327 -0.225 -9.067 1.00 76.81 115 ARG A CA 1
ATOM 935 C C . ARG A 1 115 ? 0.049 -1.684 -8.722 1.00 76.81 115 ARG A C 1
ATOM 937 O O . ARG A 1 115 ? 0.437 -2.096 -7.643 1.00 76.81 115 ARG A O 1
ATOM 944 N N . ALA A 1 116 ? -0.539 -2.461 -9.633 1.00 65.94 116 ALA A N 1
ATOM 945 C CA . ALA A 1 116 ? -0.767 -3.887 -9.411 1.00 65.94 116 ALA A CA 1
ATOM 946 C C . ALA A 1 116 ? 0.543 -4.655 -9.145 1.00 65.94 116 ALA A C 1
ATOM 948 O O . ALA A 1 116 ? 0.590 -5.413 -8.185 1.00 65.94 116 ALA A O 1
ATOM 949 N N . THR A 1 117 ? 1.623 -4.389 -9.893 1.00 58.69 117 THR A N 1
ATOM 950 C CA . THR A 1 117 ? 2.930 -5.039 -9.675 1.00 58.69 117 THR A CA 1
ATOM 951 C C . THR A 1 117 ? 3.694 -4.529 -8.450 1.00 58.69 117 THR A C 1
ATOM 953 O O . THR A 1 117 ? 4.399 -5.298 -7.808 1.00 58.69 117 THR A O 1
ATOM 956 N N . LYS A 1 118 ? 3.569 -3.249 -8.072 1.00 47.56 118 LYS A N 1
ATOM 957 C CA . LYS A 1 118 ? 4.243 -2.674 -6.886 1.00 47.56 118 LYS A CA 1
ATOM 958 C C . LYS A 1 118 ? 3.701 -3.252 -5.572 1.00 47.56 118 LYS A C 1
ATOM 960 O O . LYS A 1 118 ? 4.361 -3.151 -4.541 1.00 47.56 118 LYS A O 1
ATOM 965 N N . TYR A 1 119 ? 2.517 -3.864 -5.612 1.00 47.66 119 TYR A N 1
ATOM 966 C CA . TYR A 1 119 ? 1.936 -4.592 -4.488 1.00 47.66 119 TYR A CA 1
ATOM 967 C C . TYR A 1 119 ? 2.307 -6.073 -4.444 1.00 47.66 119 TYR A C 1
ATOM 969 O O . TYR A 1 119 ? 1.823 -6.731 -3.525 1.00 47.66 119 TYR A O 1
ATOM 977 N N . ALA A 1 120 ? 3.168 -6.581 -5.337 1.00 47.09 120 ALA A N 1
ATOM 978 C CA . ALA A 1 120 ? 3.709 -7.939 -5.274 1.00 47.09 120 ALA A CA 1
ATOM 979 C C . ALA A 1 120 ? 4.674 -8.080 -4.082 1.00 47.09 120 ALA A C 1
ATOM 981 O O . ALA A 1 120 ? 5.893 -8.206 -4.220 1.00 47.09 120 ALA A O 1
ATOM 982 N N . ARG A 1 121 ? 4.130 -8.035 -2.863 1.00 56.00 121 ARG A N 1
ATOM 983 C CA . ARG A 1 121 ? 4.773 -8.701 -1.739 1.00 56.00 121 ARG A CA 1
ATOM 984 C C . ARG A 1 121 ? 4.798 -10.179 -2.107 1.00 56.00 121 ARG A C 1
ATOM 986 O O . ARG A 1 121 ? 3.757 -10.759 -2.390 1.00 56.00 121 ARG A O 1
ATOM 993 N N . LYS A 1 122 ? 5.987 -10.787 -2.101 1.00 63.81 122 LYS A N 1
ATOM 994 C CA . LYS A 1 122 ? 6.140 -12.233 -2.350 1.00 63.81 122 LYS A CA 1
ATOM 995 C C . LYS A 1 122 ? 5.333 -13.075 -1.350 1.00 63.81 122 LYS A C 1
ATOM 997 O O . LYS A 1 122 ? 4.971 -14.208 -1.657 1.00 63.81 122 LYS A O 1
ATOM 1002 N N . SER A 1 123 ? 5.026 -12.482 -0.197 1.00 75.44 123 SER A N 1
ATOM 1003 C CA . SER A 1 123 ? 4.297 -13.093 0.900 1.00 75.44 123 SER A CA 1
ATOM 1004 C C . SER A 1 123 ? 3.453 -12.042 1.632 1.00 75.44 123 SER A C 1
ATOM 1006 O O . SER A 1 123 ? 3.923 -10.928 1.865 1.00 75.44 123 SER A O 1
ATOM 1008 N N . TYR A 1 124 ? 2.234 -12.398 2.024 1.00 86.88 124 TYR A N 1
ATOM 1009 C CA . TYR A 1 124 ? 1.324 -11.586 2.837 1.00 86.88 124 TYR A CA 1
ATOM 1010 C C . TYR A 1 124 ? 1.046 -12.298 4.155 1.00 86.88 124 TYR A C 1
ATOM 1012 O O . TYR A 1 124 ? 1.074 -13.529 4.206 1.00 86.88 124 TYR A O 1
ATOM 1020 N N . THR A 1 125 ? 0.724 -11.543 5.201 1.00 91.19 125 THR A N 1
ATOM 1021 C CA . THR A 1 125 ? 0.264 -12.137 6.461 1.00 91.19 125 THR A CA 1
ATOM 1022 C C . THR A 1 125 ? -1.253 -12.201 6.442 1.00 91.19 125 THR A C 1
ATOM 1024 O O . THR A 1 125 ? -1.917 -11.167 6.439 1.00 91.19 125 THR A O 1
ATOM 1027 N N . LEU A 1 126 ? -1.803 -13.410 6.429 1.00 92.50 126 LEU A N 1
ATOM 1028 C CA . LEU A 1 126 ? -3.222 -13.665 6.620 1.00 92.50 126 LEU A CA 1
ATOM 1029 C C . LEU A 1 126 ? -3.484 -13.941 8.100 1.00 92.50 126 LEU A C 1
ATOM 1031 O O . LEU A 1 126 ? -2.886 -14.842 8.687 1.00 92.50 126 LEU A O 1
ATOM 1035 N N . ILE A 1 127 ? -4.400 -13.177 8.680 1.00 94.25 127 ILE A N 1
ATOM 1036 C CA . ILE A 1 127 ? -4.830 -13.286 10.069 1.00 94.25 127 ILE A CA 1
ATOM 1037 C C . ILE A 1 127 ? -6.293 -13.701 10.066 1.00 94.25 127 ILE A C 1
ATOM 1039 O O . ILE A 1 127 ? -7.131 -12.958 9.561 1.00 94.25 127 ILE A O 1
ATOM 1043 N N . ARG A 1 128 ? -6.607 -14.870 10.622 1.00 92.88 128 ARG A N 1
ATOM 1044 C CA . ARG A 1 128 ? -7.982 -15.371 10.763 1.00 92.88 128 ARG A CA 1
ATOM 1045 C C . ARG A 1 128 ? -8.291 -15.583 12.231 1.00 92.88 128 ARG A C 1
ATOM 1047 O O . ARG A 1 128 ? -7.726 -16.488 12.835 1.00 92.88 128 ARG A O 1
ATOM 1054 N N . ASN A 1 129 ? -9.163 -14.763 12.814 1.00 90.06 129 ASN A N 1
ATOM 1055 C CA . ASN A 1 129 ? -9.520 -14.864 14.237 1.00 90.06 129 ASN A CA 1
ATOM 1056 C C . ASN A 1 129 ? -8.294 -14.934 15.183 1.00 90.06 129 ASN A C 1
ATOM 1058 O O . ASN A 1 129 ? -8.319 -15.653 16.175 1.00 90.06 129 ASN A O 1
ATOM 1062 N N . GLY A 1 130 ? -7.210 -14.216 14.856 1.00 88.56 130 GLY A N 1
ATOM 1063 C CA . GLY A 1 130 ? -5.944 -14.212 15.613 1.00 88.56 130 GLY A CA 1
ATOM 1064 C C . GLY A 1 130 ? -4.932 -15.288 15.216 1.00 88.56 130 GLY A C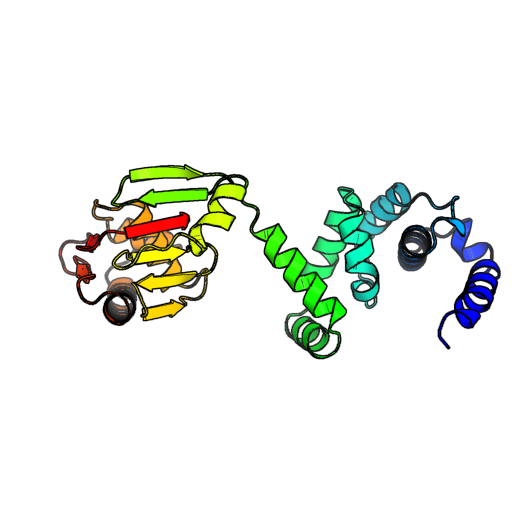 1
ATOM 1065 O O . GLY A 1 130 ? -3.822 -15.308 15.732 1.00 88.56 130 GLY A O 1
ATOM 1066 N N . LEU A 1 131 ? -5.264 -16.173 14.274 1.00 91.19 131 LEU A N 1
ATOM 1067 C CA . LEU A 1 131 ? -4.312 -17.134 13.724 1.00 91.19 131 LEU A CA 1
ATOM 1068 C C . LEU A 1 131 ? -3.561 -16.520 12.548 1.0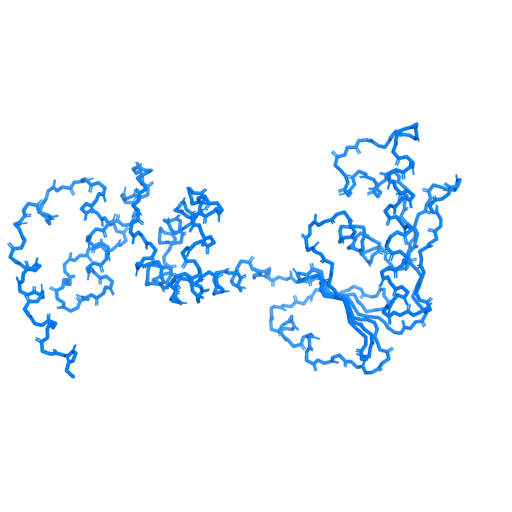0 91.19 131 LEU A C 1
ATOM 1070 O O . LEU A 1 131 ? -4.171 -16.139 11.548 1.00 91.19 131 LEU A O 1
ATOM 1074 N N . HIS A 1 132 ? -2.238 -16.464 12.664 1.00 91.94 132 HIS A N 1
ATOM 1075 C CA . HIS A 1 132 ? -1.351 -15.898 11.656 1.00 91.94 132 HIS A CA 1
ATOM 1076 C C . HIS A 1 132 ? -0.839 -16.983 10.713 1.00 91.94 132 HIS A C 1
ATOM 1078 O O . HIS A 1 132 ? -0.367 -18.036 11.137 1.00 91.94 132 HIS A O 1
ATOM 1084 N N . SER A 1 133 ? -0.885 -16.700 9.418 1.00 91.25 133 SER A N 1
ATOM 1085 C CA . SER A 1 133 ? -0.307 -17.543 8.376 1.00 91.25 133 SER A CA 1
ATOM 1086 C C . SER A 1 133 ? 0.308 -16.677 7.287 1.00 91.25 133 SER A C 1
ATOM 1088 O O . SER A 1 133 ? -0.115 -15.544 7.060 1.00 91.25 133 SER A O 1
ATOM 1090 N N . ILE A 1 134 ? 1.327 -17.204 6.619 1.00 89.50 134 ILE A N 1
ATOM 1091 C CA . ILE A 1 134 ? 1.953 -16.535 5.484 1.00 89.50 134 ILE A CA 1
ATOM 1092 C C . ILE A 1 134 ? 1.334 -17.102 4.208 1.00 89.50 134 ILE A C 1
ATOM 1094 O O . ILE A 1 134 ? 1.325 -18.315 4.011 1.00 89.50 134 ILE A O 1
ATOM 1098 N N . VAL A 1 135 ? 0.831 -16.229 3.339 1.00 84.81 135 VAL A N 1
ATOM 1099 C CA . VAL A 1 135 ? 0.192 -16.609 2.074 1.00 84.81 135 VAL A CA 1
ATOM 1100 C C . VAL A 1 135 ? 0.883 -15.952 0.885 1.00 84.81 135 VAL A C 1
ATOM 1102 O O . VAL A 1 135 ? 1.482 -14.886 1.007 1.00 84.81 135 VAL A O 1
ATOM 1105 N N . ASN A 1 136 ? 0.817 -16.595 -0.277 1.00 82.50 136 ASN A N 1
ATOM 1106 C CA . ASN A 1 136 ? 1.419 -16.084 -1.507 1.00 82.50 136 ASN A CA 1
ATOM 1107 C C . ASN A 1 136 ? 0.464 -15.144 -2.274 1.00 82.50 136 ASN A C 1
ATOM 1109 O O . ASN A 1 136 ? -0.689 -14.933 -1.894 1.00 82.50 136 ASN A O 1
ATOM 1113 N N . GLU A 1 137 ? 0.943 -14.596 -3.388 1.00 79.88 137 GLU A N 1
ATOM 1114 C CA . GLU A 1 137 ? 0.182 -13.679 -4.246 1.00 79.88 137 GLU A CA 1
ATOM 1115 C C . GLU A 1 137 ? -1.092 -14.301 -4.844 1.00 79.88 137 GLU A C 1
ATOM 1117 O O . GLU A 1 137 ? -2.123 -13.634 -4.931 1.00 79.88 137 GLU A O 1
ATOM 1122 N N . GLN A 1 138 ? -1.074 -15.595 -5.179 1.00 77.50 138 GLN A N 1
ATOM 1123 C CA . GLN A 1 138 ? -2.261 -16.291 -5.692 1.00 77.50 138 GLN A CA 1
ATOM 1124 C C . GLN A 1 138 ? -3.390 -16.314 -4.650 1.00 77.50 138 GLN A C 1
ATOM 1126 O O . GLN A 1 138 ? -4.535 -15.997 -4.974 1.00 77.50 138 GLN A O 1
ATOM 1131 N N . HIS A 1 139 ? -3.060 -16.598 -3.387 1.00 81.62 139 HIS A N 1
ATOM 1132 C CA . HIS A 1 139 ? -4.020 -16.539 -2.280 1.00 81.62 139 HIS A CA 1
ATOM 1133 C C . HIS A 1 139 ? -4.514 -15.109 -2.030 1.00 81.62 139 HIS A C 1
ATOM 1135 O O . HIS A 1 139 ? -5.705 -14.899 -1.804 1.00 81.62 139 HIS A O 1
ATOM 1141 N N . TYR A 1 140 ? -3.633 -14.106 -2.125 1.00 82.75 140 TYR A N 1
ATOM 1142 C CA . TYR A 1 140 ? -4.035 -12.700 -2.010 1.00 82.75 140 TYR A CA 1
ATOM 1143 C C . TYR A 1 140 ? -5.058 -12.296 -3.083 1.00 82.75 140 TYR A C 1
ATOM 1145 O O . TYR A 1 140 ? -6.023 -11.589 -2.784 1.00 82.75 140 TYR A O 1
ATOM 1153 N N . HIS A 1 141 ? -4.898 -12.764 -4.324 1.00 79.31 141 HIS A N 1
ATOM 1154 C CA . HIS A 1 141 ? -5.873 -12.500 -5.383 1.00 79.31 141 HIS A CA 1
ATOM 1155 C C . HIS A 1 141 ? -7.236 -13.160 -5.121 1.00 79.31 141 HIS A C 1
ATOM 1157 O O . HIS A 1 141 ? -8.262 -12.544 -5.422 1.00 79.31 141 HIS A O 1
ATOM 1163 N N . GLY A 1 142 ? -7.259 -14.353 -4.517 1.00 77.19 142 GLY A N 1
ATOM 1164 C CA . GLY A 1 142 ? -8.489 -15.046 -4.108 1.00 77.19 142 GLY A CA 1
ATOM 1165 C C . GLY A 1 142 ? -9.190 -14.426 -2.892 1.00 77.19 142 GLY A C 1
ATOM 1166 O O . GLY A 1 142 ? -10.415 -14.461 -2.802 1.00 77.19 142 GLY A O 1
ATOM 1167 N N . PHE A 1 143 ? -8.444 -13.762 -2.005 1.00 79.75 143 PHE A N 1
ATOM 1168 C CA . PHE A 1 143 ? -8.937 -13.238 -0.723 1.00 79.75 143 PHE A CA 1
ATOM 1169 C C . PHE A 1 143 ? -10.192 -12.351 -0.828 1.00 79.75 143 PHE A C 1
ATOM 1171 O O . PHE A 1 143 ? -11.115 -12.458 -0.028 1.00 79.75 143 PHE A O 1
ATOM 1178 N N . ASN A 1 144 ? -10.267 -11.470 -1.832 1.00 65.81 144 ASN A N 1
ATOM 1179 C CA . ASN A 1 144 ? -11.429 -10.587 -1.998 1.00 65.81 144 ASN A CA 1
ATOM 1180 C C . ASN A 1 144 ? -12.662 -11.291 -2.597 1.00 65.81 144 ASN A C 1
ATOM 1182 O O . ASN A 1 144 ? -13.756 -10.730 -2.524 1.00 65.81 144 ASN A O 1
ATOM 1186 N N . ALA A 1 145 ? -12.491 -12.462 -3.217 1.00 59.38 145 ALA A N 1
ATOM 1187 C CA . ALA A 1 145 ? -13.563 -13.216 -3.867 1.00 59.38 145 ALA A CA 1
ATOM 1188 C C . ALA A 1 145 ? -14.291 -14.165 -2.897 1.00 59.38 145 ALA A C 1
ATOM 1190 O O . ALA A 1 145 ? -15.456 -14.480 -3.119 1.00 59.38 145 ALA A O 1
ATOM 1191 N N . GLU A 1 146 ? -13.637 -14.563 -1.803 1.00 58.38 146 GLU A N 1
ATOM 1192 C CA . GLU A 1 146 ? -14.124 -15.583 -0.858 1.00 58.38 146 GLU A CA 1
ATOM 1193 C C . GLU A 1 146 ? -14.793 -15.013 0.405 1.00 58.38 146 GLU A C 1
ATOM 1195 O O . GLU A 1 146 ? -15.134 -15.757 1.322 1.00 58.38 146 GLU A O 1
ATOM 1200 N N . SER A 1 147 ? -15.011 -13.696 0.464 1.00 62.22 147 SER A N 1
ATOM 1201 C CA . SER A 1 147 ? -15.610 -12.998 1.611 1.00 62.22 147 SER A CA 1
ATOM 1202 C C . SER A 1 147 ? -16.956 -13.615 2.031 1.00 62.22 147 SER A C 1
ATOM 1204 O O . SER A 1 147 ? -18.004 -13.317 1.448 1.00 62.22 147 SER A O 1
ATOM 1206 N N . GLN A 1 148 ? -16.942 -14.416 3.098 1.00 70.81 148 GLN A N 1
ATOM 1207 C CA . GLN A 1 148 ? -18.134 -15.058 3.644 1.00 70.81 148 GLN A CA 1
ATOM 1208 C C . GLN A 1 148 ? -19.065 -14.039 4.312 1.00 70.81 148 GLN A C 1
ATOM 1210 O O . GLN A 1 148 ? -18.637 -13.099 4.992 1.00 70.81 148 GLN A O 1
ATOM 1215 N N . ARG A 1 149 ? -20.378 -14.234 4.148 1.00 81.38 149 ARG A N 1
ATOM 1216 C CA . ARG A 1 149 ? -21.389 -13.412 4.825 1.00 81.38 149 ARG A CA 1
ATOM 1217 C C . ARG A 1 149 ? -21.194 -13.517 6.341 1.00 81.38 149 ARG A C 1
ATOM 1219 O O . ARG A 1 149 ? -21.029 -14.609 6.866 1.00 81.38 149 ARG A O 1
ATOM 1226 N N . GLY A 1 150 ? -21.231 -12.382 7.038 1.00 86.88 150 GLY A N 1
ATOM 1227 C CA . GLY A 1 150 ? -21.018 -12.332 8.489 1.00 86.88 150 GLY A CA 1
ATOM 1228 C C . GLY A 1 150 ? -19.553 -12.342 8.943 1.00 86.88 150 GLY A C 1
ATOM 1229 O O . GLY A 1 150 ? -19.320 -12.401 10.145 1.00 86.88 150 GLY A O 1
ATOM 1230 N N . THR A 1 151 ? -18.587 -12.239 8.023 1.00 91.00 151 THR A N 1
ATOM 1231 C CA . THR A 1 151 ? -17.156 -12.108 8.352 1.00 91.00 151 THR A CA 1
ATOM 1232 C C . THR A 1 151 ? -16.676 -10.670 8.141 1.00 91.00 151 THR A C 1
ATOM 1234 O O . THR A 1 151 ? -17.016 -10.035 7.138 1.00 91.00 151 THR A O 1
ATOM 1237 N N . LEU A 1 152 ? -15.909 -10.131 9.094 1.00 92.75 152 LEU A N 1
ATOM 1238 C CA . LEU A 1 152 ? -15.236 -8.835 8.976 1.00 92.75 152 LEU A CA 1
ATOM 1239 C C . LEU A 1 152 ? -13.930 -9.022 8.209 1.00 92.75 152 LEU A C 1
ATOM 1241 O O . LEU A 1 152 ? -13.034 -9.716 8.671 1.00 92.75 152 LEU A O 1
ATOM 1245 N N . VAL A 1 153 ? -13.810 -8.375 7.059 1.00 93.81 153 VAL A N 1
ATOM 1246 C CA . VAL A 1 153 ? -12.655 -8.493 6.172 1.00 93.81 153 VAL A CA 1
ATOM 1247 C C . VAL A 1 153 ? -11.906 -7.170 6.125 1.00 93.81 153 VAL A C 1
ATOM 1249 O O . VAL A 1 153 ? -12.483 -6.136 5.772 1.00 93.81 153 VAL A O 1
ATOM 1252 N N . PHE A 1 154 ? -10.610 -7.201 6.428 1.00 94.06 154 PHE A N 1
ATOM 1253 C CA . PHE A 1 154 ? -9.711 -6.068 6.237 1.00 94.06 154 PHE A CA 1
ATOM 1254 C C . PHE A 1 154 ? -8.587 -6.401 5.252 1.00 94.06 154 PHE A C 1
ATOM 1256 O O . PHE A 1 154 ? -7.800 -7.320 5.450 1.00 94.06 154 PHE A O 1
ATOM 1263 N N . ASN A 1 155 ? -8.474 -5.615 4.185 1.00 92.75 155 ASN A N 1
ATOM 1264 C CA . ASN A 1 155 ? -7.365 -5.705 3.247 1.00 92.75 155 ASN A CA 1
ATOM 1265 C C . ASN A 1 155 ? -6.382 -4.561 3.522 1.00 92.75 155 ASN A C 1
ATOM 1267 O O . ASN A 1 155 ? -6.599 -3.426 3.098 1.00 92.75 155 ASN A O 1
ATOM 1271 N N . GLY A 1 156 ? -5.290 -4.870 4.219 1.00 89.75 156 GLY A N 1
ATOM 1272 C CA . GLY A 1 156 ? -4.227 -3.938 4.588 1.00 89.75 156 GLY A CA 1
ATOM 1273 C C . GLY A 1 156 ? -3.482 -3.345 3.393 1.00 89.75 156 GLY A C 1
ATOM 1274 O O . GLY A 1 156 ? -2.988 -2.225 3.482 1.00 89.75 156 GLY A O 1
ATOM 1275 N N . VAL A 1 157 ? -3.468 -4.017 2.244 1.00 86.81 157 VAL A N 1
ATOM 1276 C CA . VAL A 1 157 ? -2.809 -3.517 1.027 1.00 86.81 157 VAL A CA 1
ATOM 1277 C C . VAL A 1 157 ? -3.619 -2.388 0.381 1.00 86.81 157 VAL A C 1
ATOM 1279 O O . VAL A 1 157 ? -3.081 -1.346 0.008 1.00 86.81 157 VAL A O 1
ATOM 1282 N N . THR A 1 158 ? -4.933 -2.581 0.265 1.00 86.88 158 THR A N 1
ATOM 1283 C CA . THR A 1 158 ? -5.852 -1.643 -0.407 1.00 86.88 158 THR A CA 1
ATOM 1284 C C . THR A 1 158 ? -6.539 -0.673 0.550 1.00 86.88 158 THR A C 1
ATOM 1286 O O . THR A 1 158 ? -7.061 0.352 0.114 1.00 86.88 158 THR A O 1
ATOM 1289 N N . GLY A 1 159 ? -6.550 -0.988 1.846 1.00 89.19 159 GLY A N 1
ATOM 1290 C CA . GLY A 1 159 ? -7.268 -0.246 2.876 1.00 89.19 159 GLY A CA 1
ATOM 1291 C C . GLY A 1 159 ? -8.767 -0.550 2.958 1.00 89.19 159 GLY A C 1
ATOM 1292 O O . GLY A 1 159 ? -9.482 0.118 3.707 1.00 89.19 159 GLY A O 1
ATOM 1293 N N . LYS A 1 160 ? -9.274 -1.526 2.194 1.00 92.50 160 LYS A N 1
ATOM 1294 C CA . LYS A 1 160 ? -10.698 -1.888 2.185 1.00 92.50 160 LYS A CA 1
ATOM 1295 C C . LYS A 1 160 ? -11.081 -2.603 3.484 1.00 92.50 160 LYS A C 1
ATOM 1297 O O . LYS A 1 160 ? -10.432 -3.573 3.863 1.00 92.50 160 LYS A O 1
ATOM 1302 N N . LEU A 1 161 ? -12.165 -2.157 4.114 1.00 93.81 161 LEU A N 1
ATOM 1303 C CA . LEU A 1 161 ? -12.778 -2.779 5.288 1.00 93.81 161 LEU A CA 1
ATOM 1304 C C . LEU A 1 161 ? -14.237 -3.112 4.962 1.00 93.81 161 LEU A C 1
ATOM 1306 O O . LEU A 1 161 ? -14.983 -2.231 4.530 1.00 93.81 161 LEU A O 1
ATOM 1310 N N . ALA A 1 162 ? -14.654 -4.361 5.147 1.00 92.69 162 ALA A N 1
ATOM 1311 C CA . ALA A 1 162 ? -15.992 -4.815 4.780 1.00 92.69 162 ALA A CA 1
ATOM 1312 C C . ALA A 1 162 ? -16.570 -5.820 5.781 1.00 92.69 162 ALA A C 1
ATOM 1314 O O . ALA A 1 162 ? -15.844 -6.616 6.357 1.00 92.69 162 ALA A O 1
ATOM 1315 N N . PHE A 1 163 ? -17.887 -5.795 5.961 1.00 92.38 163 PHE A N 1
ATOM 1316 C CA . PHE A 1 163 ? -18.645 -6.772 6.737 1.00 92.38 163 PHE A CA 1
ATOM 1317 C C . PHE A 1 163 ? -20.004 -6.969 6.072 1.00 92.38 163 PHE A C 1
ATOM 1319 O O . PHE A 1 163 ? -20.852 -6.069 6.065 1.00 92.38 163 PHE A O 1
ATOM 1326 N N . SER A 1 164 ? -20.228 -8.153 5.501 1.00 87.19 164 SER A N 1
ATOM 1327 C CA . SER A 1 164 ? -21.420 -8.431 4.687 1.00 87.19 164 SER A CA 1
ATOM 1328 C C . SER A 1 164 ? -21.622 -7.357 3.594 1.00 87.19 164 SER A C 1
ATOM 1330 O O . SER A 1 164 ? -20.727 -7.130 2.787 1.00 87.19 164 SER A O 1
ATOM 1332 N N . ALA A 1 165 ? -22.770 -6.668 3.561 1.00 87.06 165 ALA A N 1
ATOM 1333 C CA . ALA A 1 165 ? -23.065 -5.624 2.573 1.00 87.06 165 ALA A CA 1
ATOM 1334 C C . ALA A 1 165 ? -22.448 -4.248 2.898 1.00 87.06 165 ALA A C 1
ATOM 1336 O O . ALA A 1 165 ? -22.530 -3.329 2.085 1.00 87.06 165 ALA A O 1
ATOM 1337 N N . ARG A 1 166 ? -21.865 -4.066 4.091 1.00 91.12 166 ARG A N 1
ATOM 1338 C CA . ARG A 1 166 ? -21.285 -2.786 4.511 1.00 91.12 166 ARG A CA 1
ATOM 1339 C C . ARG A 1 166 ? -19.810 -2.756 4.154 1.00 91.12 166 ARG A C 1
ATOM 1341 O O . ARG A 1 166 ? -19.081 -3.698 4.447 1.00 91.12 166 ARG A O 1
ATOM 1348 N N . SER A 1 167 ? -19.354 -1.656 3.567 1.00 92.00 167 SER A N 1
ATOM 1349 C CA . SER A 1 167 ? -17.938 -1.467 3.264 1.00 92.00 167 SER A CA 1
ATOM 1350 C C . SER A 1 167 ? -17.520 -0.013 3.384 1.00 92.00 167 SER A C 1
ATOM 1352 O O . SER A 1 167 ? -18.305 0.890 3.100 1.00 92.00 167 SER A O 1
ATOM 1354 N N . THR A 1 168 ? -16.265 0.198 3.755 1.00 94.38 168 THR A N 1
ATOM 1355 C CA . THR A 1 168 ? -15.593 1.493 3.729 1.00 94.38 168 THR A CA 1
ATOM 1356 C C . THR A 1 168 ? -14.144 1.312 3.277 1.00 94.38 168 THR A C 1
ATOM 1358 O O . THR A 1 168 ? -13.650 0.189 3.138 1.00 94.38 168 THR A O 1
ATOM 1361 N N . SER A 1 169 ? -13.454 2.418 3.022 1.00 92.06 169 SER A N 1
ATOM 1362 C CA . SER A 1 169 ? -12.038 2.415 2.670 1.00 92.06 169 SER A CA 1
ATOM 1363 C C . SER A 1 169 ? -11.271 3.351 3.589 1.00 92.06 169 SER A C 1
ATOM 1365 O O . SER A 1 169 ? -11.643 4.510 3.776 1.00 92.06 169 SER A O 1
ATOM 1367 N N . VAL A 1 170 ? -10.186 2.840 4.160 1.00 91.19 170 VAL A N 1
ATOM 1368 C CA . VAL A 1 170 ? -9.232 3.606 4.956 1.00 91.19 170 VAL A CA 1
ATOM 1369 C C . VAL A 1 170 ? -7.991 3.815 4.102 1.00 91.19 170 VAL A C 1
ATOM 1371 O O . VAL A 1 170 ? -7.354 2.851 3.698 1.00 91.19 170 VAL A O 1
ATOM 1374 N N . LYS A 1 171 ? -7.622 5.072 3.830 1.00 89.69 171 LYS A N 1
ATOM 1375 C CA . LYS A 1 171 ? -6.468 5.397 2.975 1.00 89.69 171 LYS A CA 1
ATOM 1376 C C . LYS A 1 171 ? -5.206 4.644 3.449 1.00 89.69 171 LYS A C 1
ATOM 1378 O O . LYS A 1 171 ? -4.781 4.890 4.586 1.00 89.69 171 LYS A O 1
ATOM 1383 N N . PRO A 1 172 ? -4.585 3.788 2.613 1.00 87.31 172 PRO A N 1
ATOM 1384 C CA . PRO A 1 172 ? -3.353 3.092 2.970 1.00 87.31 172 PRO A CA 1
ATOM 1385 C C . PRO A 1 172 ? -2.256 4.055 3.425 1.00 87.31 172 PRO A C 1
ATOM 1387 O O . PRO A 1 172 ? -2.078 5.130 2.848 1.00 87.31 172 PRO A O 1
ATOM 1390 N N . GLY A 1 173 ? -1.553 3.687 4.494 1.00 83.75 173 GLY A N 1
ATOM 1391 C CA . GLY A 1 173 ? -0.490 4.492 5.093 1.00 83.75 173 GLY A CA 1
ATOM 1392 C C . GLY A 1 173 ? -0.966 5.665 5.957 1.00 83.75 173 GLY A C 1
ATOM 1393 O O . GLY A 1 173 ? -0.127 6.298 6.596 1.00 83.75 173 GLY A O 1
ATOM 1394 N N . SER A 1 174 ? -2.273 5.953 6.020 1.00 89.62 174 SER A N 1
ATOM 1395 C CA . SER A 1 174 ? -2.823 6.919 6.982 1.00 89.62 174 SER A CA 1
ATOM 1396 C C . SER A 1 174 ? -2.693 6.424 8.426 1.00 89.62 174 SER A C 1
ATOM 1398 O O . SER A 1 174 ? -2.559 5.227 8.666 1.00 89.62 174 SER A O 1
ATOM 1400 N N . ILE A 1 175 ? -2.798 7.333 9.400 1.00 92.56 175 ILE A N 1
ATOM 1401 C CA . ILE A 1 175 ? -2.739 7.003 10.835 1.00 92.56 175 ILE A CA 1
ATOM 1402 C C . ILE A 1 175 ? -3.743 5.895 11.194 1.00 92.56 175 ILE A C 1
ATOM 1404 O O . ILE A 1 175 ? -3.368 4.901 11.802 1.00 92.56 175 ILE A O 1
ATOM 1408 N N . LEU A 1 176 ? -5.003 6.012 10.756 1.00 95.25 176 LEU A N 1
ATOM 1409 C CA . LEU A 1 176 ? -6.036 4.998 11.018 1.00 95.25 176 LEU A CA 1
ATOM 1410 C C . LEU A 1 176 ? -5.685 3.632 10.432 1.00 95.25 176 LEU A C 1
ATOM 1412 O O . LEU A 1 176 ? -5.913 2.608 11.070 1.00 95.25 176 LEU A O 1
ATOM 1416 N N . HIS A 1 177 ? -5.141 3.629 9.214 1.00 94.38 177 HIS A N 1
ATOM 1417 C CA . HIS A 1 177 ? -4.704 2.409 8.547 1.00 94.38 177 HIS A CA 1
ATOM 1418 C C . HIS A 1 177 ? -3.573 1.741 9.331 1.00 94.38 177 HIS A C 1
ATOM 1420 O O . HIS A 1 177 ? -3.682 0.563 9.651 1.00 94.38 177 HIS A O 1
ATOM 1426 N N . ARG A 1 178 ? -2.550 2.503 9.730 1.00 93.69 178 ARG A N 1
ATOM 1427 C CA . ARG A 1 178 ? -1.420 2.002 10.526 1.00 93.69 178 ARG A CA 1
ATOM 1428 C C . ARG A 1 178 ? -1.853 1.465 11.891 1.00 93.69 178 ARG A C 1
ATOM 1430 O O . ARG A 1 178 ? -1.392 0.397 12.276 1.00 93.69 178 ARG A O 1
ATOM 1437 N N . ILE A 1 179 ? -2.763 2.154 12.592 1.00 95.56 179 ILE A N 1
ATOM 1438 C CA . ILE A 1 179 ? -3.316 1.665 13.868 1.00 95.56 179 ILE A CA 1
ATOM 1439 C C . ILE A 1 179 ? -4.006 0.320 13.653 1.00 95.56 179 ILE A C 1
ATOM 1441 O O . ILE A 1 179 ? -3.746 -0.624 14.387 1.00 95.56 179 ILE A O 1
ATOM 1445 N N . MET A 1 180 ? -4.874 0.218 12.644 1.00 95.06 180 MET A N 1
ATOM 1446 C CA . MET A 1 180 ? -5.619 -1.012 12.378 1.00 95.06 180 MET A CA 1
ATOM 1447 C C . MET A 1 180 ? -4.690 -2.173 12.003 1.00 95.06 180 MET A C 1
ATOM 1449 O O . MET A 1 180 ? -4.873 -3.268 12.517 1.00 95.06 180 MET A O 1
ATOM 1453 N N . VAL A 1 181 ? -3.664 -1.929 11.181 1.00 94.44 181 VAL A N 1
ATOM 1454 C CA . VAL A 1 181 ? -2.613 -2.917 10.880 1.00 94.44 181 VAL A CA 1
ATOM 1455 C C . VAL A 1 181 ? -1.913 -3.368 12.166 1.00 94.44 181 VAL A C 1
ATOM 1457 O O . VAL A 1 181 ? -1.779 -4.563 12.384 1.00 94.44 181 VAL A O 1
ATOM 1460 N N . CYS A 1 182 ? -1.508 -2.437 13.034 1.00 94.81 182 CYS A N 1
ATOM 1461 C CA . CYS A 1 182 ? -0.814 -2.755 14.284 1.00 94.81 182 CYS A CA 1
ATOM 1462 C C . CYS A 1 182 ? -1.685 -3.587 15.240 1.00 94.81 182 CYS A C 1
ATOM 1464 O O . CYS A 1 182 ? -1.255 -4.646 15.689 1.00 94.81 182 CYS A O 1
ATOM 1466 N N . LEU A 1 183 ? -2.926 -3.157 15.493 1.00 95.06 183 LEU A N 1
ATOM 1467 C CA . LEU A 1 183 ? -3.838 -3.858 16.402 1.00 95.06 183 LEU A CA 1
ATOM 1468 C C . LEU A 1 183 ? -4.262 -5.231 15.866 1.00 95.06 183 LEU A C 1
ATOM 1470 O O . LEU A 1 183 ? -4.399 -6.163 16.647 1.00 95.06 183 LEU A O 1
ATOM 1474 N N . LEU A 1 184 ? -4.464 -5.376 14.552 1.00 94.81 184 LEU A N 1
ATOM 1475 C CA . LEU A 1 184 ? -4.808 -6.671 13.957 1.00 94.81 184 LEU A CA 1
ATOM 1476 C C . LEU A 1 184 ? -3.613 -7.626 13.938 1.00 94.81 184 LEU A C 1
ATOM 1478 O O . LEU A 1 184 ? -3.802 -8.808 14.189 1.00 94.81 184 LEU A O 1
ATOM 1482 N N . SER A 1 185 ? -2.397 -7.124 13.700 1.00 92.69 185 SER A N 1
ATOM 1483 C CA . SER A 1 185 ? -1.163 -7.917 13.804 1.00 92.69 185 SER A CA 1
ATOM 1484 C C . SER A 1 185 ? -0.894 -8.446 15.211 1.00 92.69 185 SER A C 1
ATOM 1486 O O . SER A 1 185 ? -0.186 -9.436 15.343 1.00 92.69 185 SER A O 1
ATOM 1488 N N . ALA A 1 186 ? -1.414 -7.781 16.242 1.00 92.50 186 ALA A N 1
ATOM 1489 C CA . ALA A 1 186 ? -1.280 -8.209 17.629 1.00 92.50 186 ALA A CA 1
ATOM 1490 C C . ALA A 1 186 ? -2.509 -8.973 18.146 1.00 92.50 186 ALA A C 1
ATOM 1492 O O . ALA A 1 186 ? -2.480 -9.462 19.267 1.00 92.50 186 ALA A O 1
ATOM 1493 N N . PHE A 1 187 ? -3.595 -9.068 17.373 1.00 92.12 187 PHE A N 1
ATOM 1494 C CA . PHE A 1 187 ? -4.849 -9.642 17.855 1.00 92.12 187 PHE A CA 1
ATOM 1495 C C . PHE A 1 187 ? -4.678 -11.120 18.257 1.00 92.12 187 PHE A C 1
ATOM 1497 O O . PHE A 1 187 ? -4.117 -11.886 17.474 1.00 92.12 187 PHE A O 1
ATOM 1504 N N . PRO A 1 188 ? -5.232 -11.563 19.403 1.00 90.25 188 PRO A N 1
ATOM 1505 C CA . PRO A 1 188 ? -6.170 -10.852 20.288 1.00 90.25 188 PRO A CA 1
ATOM 1506 C C . PRO A 1 188 ? -5.523 -10.012 21.401 1.00 90.25 188 PRO A C 1
ATOM 1508 O O . PRO A 1 188 ? -6.242 -9.445 22.227 1.00 90.25 188 PRO A O 1
ATOM 1511 N N . GLU A 1 189 ? -4.197 -9.926 21.434 1.00 91.25 189 GLU A N 1
ATOM 1512 C CA . GLU A 1 189 ? -3.448 -9.275 22.504 1.00 91.25 189 GLU A CA 1
ATOM 1513 C C . GLU A 1 189 ? -3.595 -7.748 22.491 1.00 91.25 189 GLU A C 1
ATOM 1515 O O . GLU A 1 189 ? -3.872 -7.104 21.471 1.00 91.25 189 GLU A O 1
ATOM 1520 N N . ALA A 1 190 ? -3.399 -7.149 23.665 1.00 92.38 190 ALA A N 1
ATOM 1521 C CA . ALA A 1 190 ? -3.350 -5.703 23.809 1.00 92.38 190 ALA A CA 1
ATOM 1522 C C . ALA A 1 190 ? -1.956 -5.163 23.457 1.00 92.38 190 ALA A C 1
ATOM 1524 O O . ALA A 1 190 ? -0.931 -5.761 23.779 1.00 92.38 190 ALA A O 1
ATOM 1525 N N . VAL A 1 191 ? -1.916 -3.996 22.815 1.00 93.69 191 VAL A N 1
ATOM 1526 C CA . VAL A 1 191 ? -0.676 -3.319 22.421 1.00 93.69 191 VAL A CA 1
ATOM 1527 C C . VAL A 1 191 ? -0.395 -2.175 23.394 1.00 93.69 191 VAL A C 1
ATOM 1529 O O . VAL A 1 191 ? -1.265 -1.315 23.563 1.00 93.69 191 VAL A O 1
ATOM 1532 N N . PRO A 1 192 ? 0.800 -2.094 24.005 1.00 92.81 192 PRO A N 1
ATOM 1533 C CA . PRO A 1 192 ? 1.182 -0.940 24.812 1.00 92.81 192 PRO A CA 1
ATOM 1534 C C . PRO A 1 192 ? 1.060 0.364 24.018 1.00 92.81 192 PRO A C 1
ATOM 1536 O O . PRO A 1 192 ? 1.439 0.446 22.849 1.00 92.81 192 PRO A O 1
ATOM 1539 N N . LEU A 1 193 ? 0.521 1.401 24.652 1.00 91.12 193 LEU A N 1
ATOM 1540 C CA . LEU A 1 193 ? 0.205 2.670 24.009 1.00 91.12 193 LEU A CA 1
ATOM 1541 C C . LEU A 1 193 ? 1.458 3.361 23.463 1.00 91.12 193 LEU A C 1
ATOM 1543 O O . LEU A 1 193 ? 1.412 3.944 22.381 1.00 91.12 193 LEU A O 1
ATOM 1547 N N . GLU A 1 194 ? 2.564 3.261 24.194 1.00 89.94 194 GLU A N 1
ATOM 1548 C CA . GLU A 1 194 ? 3.881 3.756 23.790 1.00 89.94 194 GLU A CA 1
ATOM 1549 C C . GLU A 1 194 ? 4.337 3.092 22.488 1.00 89.94 194 GLU A C 1
ATOM 1551 O O . GLU A 1 194 ? 4.576 3.776 21.493 1.00 89.94 194 GLU A O 1
ATOM 1556 N N . THR A 1 195 ? 4.327 1.756 22.452 1.00 90.81 195 THR A N 1
ATOM 1557 C CA . THR A 1 195 ? 4.678 0.961 21.267 1.00 90.81 195 THR A CA 1
ATOM 1558 C C . THR A 1 195 ? 3.769 1.272 20.081 1.00 90.81 195 THR A C 1
ATOM 1560 O O . THR A 1 195 ? 4.238 1.412 18.948 1.00 90.81 195 THR A O 1
ATOM 1563 N N . LEU A 1 196 ? 2.462 1.418 20.320 1.00 92.00 196 LEU A N 1
ATOM 1564 C CA . LEU A 1 196 ? 1.503 1.792 19.284 1.00 92.00 196 LEU A CA 1
ATOM 1565 C C . LEU A 1 196 ? 1.813 3.182 18.720 1.00 92.00 196 LEU A C 1
ATOM 1567 O O . LEU A 1 196 ? 1.773 3.374 17.503 1.00 92.00 196 LEU A O 1
ATOM 1571 N N . TYR A 1 197 ? 2.111 4.151 19.589 1.00 91.31 197 TYR A N 1
ATOM 1572 C CA . TYR A 1 197 ? 2.413 5.513 19.171 1.00 91.31 197 TYR A CA 1
ATOM 1573 C C . TYR A 1 197 ? 3.686 5.567 18.326 1.00 91.31 197 TYR A C 1
ATOM 1575 O O . TYR A 1 197 ? 3.660 6.102 17.217 1.00 91.31 197 TYR A O 1
ATOM 1583 N N . GLU A 1 198 ? 4.762 4.943 18.802 1.00 89.69 198 GLU A N 1
ATOM 1584 C CA . GLU A 1 198 ? 6.039 4.861 18.091 1.00 89.69 198 GLU A CA 1
ATOM 1585 C C . GLU A 1 198 ? 5.876 4.206 16.716 1.00 89.69 198 GLU A C 1
ATOM 1587 O O . GLU A 1 198 ? 6.339 4.746 15.711 1.00 89.69 198 GLU A O 1
ATOM 1592 N N . THR A 1 199 ? 5.120 3.108 16.642 1.00 86.69 199 THR A N 1
ATOM 1593 C CA . THR A 1 199 ? 4.869 2.380 15.388 1.00 86.69 199 THR A CA 1
ATOM 1594 C C . THR A 1 199 ? 4.057 3.204 14.382 1.00 86.69 199 THR A C 1
ATOM 1596 O O . THR A 1 199 ? 4.299 3.159 13.174 1.00 86.69 199 THR A O 1
ATOM 1599 N N . VAL A 1 200 ? 3.054 3.949 14.849 1.00 89.94 200 VAL A N 1
ATOM 1600 C CA . VAL A 1 200 ? 2.101 4.638 13.967 1.00 89.94 200 VAL A CA 1
ATOM 1601 C C . VAL A 1 200 ? 2.585 6.038 13.578 1.00 89.94 200 VAL A C 1
ATOM 1603 O O . VAL A 1 200 ? 2.488 6.400 12.397 1.00 89.94 200 VAL A O 1
ATOM 1606 N N . TRP A 1 201 ? 3.092 6.809 14.544 1.00 88.81 201 TRP A N 1
ATOM 1607 C CA . TRP A 1 201 ? 3.496 8.211 14.388 1.00 88.81 201 TRP A CA 1
ATOM 1608 C C . TRP A 1 201 ? 5.004 8.404 14.180 1.00 88.81 201 TRP A C 1
ATOM 1610 O O . TRP A 1 201 ? 5.379 9.425 13.610 1.00 88.81 201 TRP A O 1
ATOM 1620 N N . GLY A 1 202 ? 5.856 7.439 14.545 1.00 81.50 202 GLY A N 1
ATOM 1621 C CA . GLY A 1 202 ? 7.292 7.480 14.241 1.00 81.50 202 GLY A CA 1
ATOM 1622 C C . GLY A 1 202 ? 8.140 8.337 15.188 1.00 81.50 202 GLY A C 1
ATOM 1623 O O . GLY A 1 202 ? 9.094 8.968 14.743 1.00 81.50 202 GLY A O 1
ATOM 1624 N N . GLY A 1 203 ? 7.812 8.371 16.480 1.00 83.94 203 GLY A N 1
ATOM 1625 C CA . GLY A 1 203 ? 8.584 9.081 17.503 1.00 83.94 203 GLY A CA 1
ATOM 1626 C C . GLY A 1 203 ? 8.200 8.640 18.913 1.00 83.94 203 GLY A C 1
ATOM 1627 O O . GLY A 1 203 ? 7.190 7.958 19.082 1.00 83.94 203 GLY A O 1
ATOM 1628 N N . LYS A 1 204 ? 8.996 9.033 19.913 1.00 86.50 204 LYS A N 1
ATOM 1629 C CA . LYS A 1 204 ? 8.779 8.661 21.318 1.00 86.50 204 LYS A CA 1
ATOM 1630 C C . LYS A 1 204 ? 7.421 9.161 21.814 1.00 86.50 204 LYS A C 1
ATOM 1632 O O . LYS A 1 204 ? 7.013 10.285 21.516 1.00 86.50 204 LYS A O 1
ATOM 1637 N N . TYR A 1 205 ? 6.725 8.330 22.581 1.00 85.88 205 TYR A N 1
ATOM 1638 C CA . TYR A 1 205 ? 5.468 8.728 23.203 1.00 85.88 205 TYR A CA 1
ATOM 1639 C C . TYR A 1 205 ? 5.707 9.686 24.376 1.00 85.88 205 TYR A C 1
ATOM 1641 O O . TYR A 1 205 ? 6.356 9.336 25.360 1.00 85.88 205 TYR A O 1
ATOM 1649 N N . GLU A 1 206 ? 5.133 10.886 24.282 1.00 87.81 206 GLU A N 1
ATOM 1650 C CA . GLU A 1 206 ? 5.124 11.882 25.354 1.00 87.81 206 GLU A CA 1
ATOM 1651 C C . GLU A 1 206 ? 3.675 12.157 25.786 1.00 87.81 206 GLU A C 1
ATOM 1653 O O . GLU A 1 206 ? 2.916 12.769 25.025 1.00 87.81 206 GLU A O 1
ATOM 1658 N N . PRO A 1 207 ? 3.249 11.707 26.984 1.00 85.81 207 PRO A N 1
ATOM 1659 C CA . PRO A 1 207 ? 1.849 11.760 27.409 1.00 85.81 207 PRO A CA 1
ATOM 1660 C C . PRO A 1 207 ? 1.207 13.153 27.350 1.00 85.81 207 PRO A C 1
ATOM 1662 O O . PRO A 1 207 ? 0.009 13.256 27.078 1.00 85.81 207 PRO A O 1
ATOM 1665 N N . GLU A 1 208 ? 1.994 14.204 27.587 1.00 83.19 208 GLU A N 1
ATOM 1666 C CA . GLU A 1 208 ? 1.552 15.603 27.625 1.00 83.19 208 GLU A CA 1
ATOM 1667 C C . GLU A 1 208 ? 0.996 16.079 26.274 1.00 83.19 208 GLU A C 1
ATOM 1669 O O . GLU A 1 208 ? -0.022 16.771 26.233 1.00 83.19 208 GLU A O 1
ATOM 1674 N N . TYR A 1 209 ? 1.596 15.635 25.164 1.00 81.19 209 TYR A N 1
ATOM 1675 C CA . TYR A 1 209 ? 1.243 16.081 23.811 1.00 81.19 209 TYR A CA 1
ATOM 1676 C C . TYR A 1 209 ? 0.545 14.988 22.990 1.00 81.19 209 TYR A C 1
ATOM 1678 O O . TYR A 1 209 ? -0.377 15.256 22.214 1.00 81.19 209 TYR A O 1
ATOM 1686 N N . ALA A 1 210 ? 0.944 13.728 23.174 1.00 85.31 210 ALA A N 1
ATOM 1687 C CA . ALA A 1 210 ? 0.522 12.617 22.327 1.00 85.31 210 ALA A CA 1
ATOM 1688 C C . ALA A 1 210 ? -0.863 12.057 22.689 1.00 85.31 210 ALA A C 1
ATOM 1690 O O . ALA A 1 210 ? -1.591 11.579 21.811 1.00 85.31 210 ALA A O 1
ATOM 1691 N N . ARG A 1 211 ? -1.273 12.133 23.964 1.00 85.88 211 ARG A N 1
ATOM 1692 C CA . ARG A 1 211 ? -2.503 11.486 24.459 1.00 85.88 211 ARG A CA 1
ATOM 1693 C C . ARG A 1 211 ? -3.756 11.957 23.719 1.00 85.88 211 ARG A C 1
ATOM 1695 O O . ARG A 1 211 ? -4.630 11.147 23.402 1.00 85.88 211 ARG A O 1
ATOM 1702 N N . MET A 1 212 ? -3.849 13.249 23.406 1.00 86.25 212 MET A N 1
ATOM 1703 C CA . MET A 1 212 ? -5.005 13.798 22.691 1.00 86.25 212 MET A CA 1
ATOM 1704 C C . MET A 1 212 ? -5.068 13.345 21.232 1.00 86.25 212 MET A C 1
ATOM 1706 O O . MET A 1 212 ? -6.150 12.993 20.751 1.00 86.25 212 MET A O 1
ATOM 1710 N N . ALA A 1 213 ? -3.923 13.290 20.547 1.00 87.88 213 ALA A N 1
ATOM 1711 C CA . ALA A 1 213 ? -3.838 12.809 19.171 1.00 87.88 213 ALA A CA 1
ATOM 1712 C C . ALA A 1 213 ? -4.227 11.326 19.073 1.00 87.88 213 ALA A C 1
ATOM 1714 O O . ALA A 1 213 ? -5.046 10.952 18.227 1.00 87.88 213 ALA A O 1
ATOM 1715 N N . VAL A 1 214 ? -3.716 10.501 19.994 1.00 90.44 214 VAL A N 1
ATOM 1716 C CA . VAL A 1 214 ? -4.102 9.091 20.127 1.00 90.44 214 VAL A CA 1
ATOM 1717 C C . VAL A 1 214 ? -5.603 8.981 20.352 1.00 90.44 214 VAL A C 1
ATOM 1719 O O . VAL A 1 214 ? -6.284 8.302 19.587 1.00 90.44 214 VAL A O 1
ATOM 1722 N N . LYS A 1 215 ? -6.146 9.665 21.366 1.00 89.88 215 LYS A N 1
ATOM 1723 C CA . LYS A 1 215 ? -7.572 9.582 21.711 1.00 89.88 215 LYS A CA 1
ATOM 1724 C C . LYS A 1 215 ? -8.459 9.934 20.516 1.00 89.88 215 LYS A C 1
ATOM 1726 O O . LYS A 1 215 ? -9.405 9.205 20.219 1.00 89.88 215 LYS A O 1
ATOM 1731 N N . ALA A 1 216 ? -8.141 11.011 19.798 1.00 91.38 216 ALA A N 1
ATOM 1732 C CA . ALA A 1 216 ? -8.872 11.413 18.599 1.00 91.38 216 ALA A CA 1
ATOM 1733 C C . ALA A 1 216 ? -8.801 10.346 17.490 1.00 91.38 216 ALA A C 1
ATOM 1735 O O . ALA A 1 216 ? -9.821 10.019 16.875 1.00 91.38 216 ALA A O 1
ATOM 1736 N N . ALA A 1 217 ? -7.621 9.761 17.260 1.00 93.19 217 ALA A N 1
ATOM 1737 C CA . ALA A 1 217 ? -7.438 8.696 16.280 1.00 93.19 217 ALA A CA 1
ATOM 1738 C C . ALA A 1 217 ? -8.211 7.420 16.657 1.00 93.19 217 ALA A C 1
ATOM 1740 O O . ALA A 1 217 ? -8.878 6.846 15.797 1.00 93.19 217 ALA A O 1
ATOM 1741 N N . MET A 1 218 ? -8.211 7.022 17.934 1.00 92.94 218 MET A N 1
ATOM 1742 C CA . MET A 1 218 ? -8.941 5.844 18.419 1.00 92.94 218 MET A CA 1
ATOM 1743 C C . MET A 1 218 ? -10.455 6.017 18.332 1.00 92.94 218 MET A C 1
ATOM 1745 O O . MET A 1 218 ? -11.152 5.103 17.896 1.00 92.94 218 MET A O 1
ATOM 1749 N N . LEU A 1 219 ? -10.979 7.201 18.661 1.00 92.88 219 LEU A N 1
ATOM 1750 C CA . LEU A 1 219 ? -12.404 7.503 18.487 1.00 92.88 219 LEU A CA 1
ATOM 1751 C C . LEU A 1 219 ? -12.816 7.431 17.012 1.00 92.88 219 LEU A C 1
ATOM 1753 O O . LEU A 1 219 ? -13.870 6.883 16.678 1.00 92.88 219 LEU A O 1
ATOM 1757 N N . ARG A 1 220 ? -11.967 7.934 16.110 1.00 94.44 220 ARG A N 1
ATOM 1758 C CA . ARG A 1 220 ? -12.213 7.872 14.667 1.00 94.44 220 ARG A CA 1
ATOM 1759 C C . ARG A 1 220 ? -12.103 6.444 14.126 1.00 94.44 220 ARG A C 1
ATOM 1761 O O . ARG A 1 220 ? -12.924 6.065 13.288 1.00 94.44 220 ARG A O 1
ATOM 1768 N N . LEU A 1 221 ? -11.164 5.641 14.631 1.00 94.62 221 LEU A N 1
ATOM 1769 C CA . LEU A 1 221 ? -11.060 4.218 14.307 1.00 94.62 221 LEU A CA 1
ATOM 1770 C C . LEU A 1 221 ? -12.303 3.460 14.778 1.00 94.62 221 LEU A C 1
ATOM 1772 O O . LEU A 1 221 ? -12.928 2.774 13.976 1.00 94.62 221 LEU A O 1
ATOM 1776 N N . ARG A 1 222 ? -12.720 3.655 16.035 1.00 94.31 222 ARG A N 1
ATOM 1777 C CA . ARG A 1 222 ? -13.936 3.053 16.598 1.00 94.31 222 ARG A CA 1
ATOM 1778 C C . ARG A 1 222 ? -15.161 3.372 15.745 1.00 94.31 222 ARG A C 1
ATOM 1780 O O . ARG A 1 222 ? -15.880 2.456 15.367 1.00 94.31 222 ARG A O 1
ATOM 1787 N N . LYS A 1 223 ? -15.365 4.642 15.380 1.00 94.25 223 LYS A N 1
ATOM 1788 C CA . LYS A 1 223 ? -16.474 5.051 14.501 1.00 94.25 223 LYS A CA 1
ATOM 1789 C C . LYS A 1 223 ? -16.412 4.356 13.136 1.00 94.25 223 LYS A C 1
ATOM 1791 O O . LYS A 1 223 ? -17.439 3.919 12.630 1.00 94.25 223 LYS A O 1
ATOM 1796 N N . THR A 1 224 ? -15.215 4.237 12.560 1.00 94.25 224 THR A N 1
ATOM 1797 C CA . THR A 1 224 ? -14.998 3.580 11.260 1.00 94.25 224 THR A CA 1
ATOM 1798 C C . THR A 1 224 ? -15.316 2.085 11.324 1.00 94.25 224 THR A C 1
ATOM 1800 O O . THR A 1 224 ? -16.005 1.572 10.445 1.00 94.25 224 THR A O 1
ATOM 1803 N N . LEU A 1 225 ? -14.872 1.397 12.381 1.00 93.69 225 LEU A N 1
ATOM 1804 C CA . LEU A 1 225 ? -15.177 -0.015 12.617 1.00 93.69 225 LEU A CA 1
ATOM 1805 C C . LEU A 1 225 ? -16.680 -0.221 12.815 1.00 93.69 225 LEU A C 1
ATOM 1807 O O . LEU A 1 225 ? -17.278 -1.015 12.099 1.00 93.69 225 LEU A O 1
ATOM 1811 N N . GLN A 1 226 ? -17.307 0.552 13.705 1.00 94.06 226 GLN A N 1
ATOM 1812 C CA . GLN A 1 226 ? -18.731 0.423 14.035 1.00 94.06 226 GLN A CA 1
ATOM 1813 C C . GLN A 1 226 ? -19.662 0.751 12.861 1.00 94.06 226 GLN A C 1
ATOM 1815 O O . GLN A 1 226 ? -20.761 0.202 12.771 1.00 94.06 226 GLN A O 1
ATOM 1820 N N . GLN A 1 227 ? -19.227 1.606 11.928 1.00 93.50 227 GLN A N 1
ATOM 1821 C CA . GLN A 1 227 ? -19.951 1.854 10.679 1.00 93.50 227 GLN A CA 1
ATOM 1822 C C . GLN A 1 227 ? -20.082 0.576 9.834 1.00 93.50 227 GLN A C 1
ATOM 1824 O O . GLN A 1 227 ? -21.088 0.388 9.146 1.00 93.50 227 GLN A O 1
ATOM 1829 N N . VAL A 1 228 ? -19.082 -0.307 9.890 1.00 92.38 228 VAL A N 1
ATOM 1830 C CA . VAL A 1 228 ? -19.023 -1.542 9.101 1.00 92.38 228 VAL A CA 1
ATOM 1831 C C . VAL A 1 228 ? -19.518 -2.744 9.909 1.00 92.38 228 VAL A C 1
ATOM 1833 O O . VAL A 1 228 ? -20.462 -3.408 9.487 1.00 92.38 228 VAL A O 1
ATOM 1836 N N . CYS A 1 229 ? -18.949 -2.983 11.088 1.00 92.12 229 CYS A N 1
ATOM 1837 C CA . CYS A 1 229 ? -19.294 -4.063 12.008 1.00 92.12 229 CYS A CA 1
ATOM 1838 C C . CYS A 1 229 ? -19.635 -3.471 13.392 1.00 92.12 229 CYS A C 1
ATOM 1840 O O . CYS A 1 229 ? -18.728 -3.101 14.140 1.00 92.12 229 CYS A O 1
ATOM 1842 N N . PRO A 1 230 ? -20.930 -3.335 13.746 1.00 88.50 230 PRO A N 1
ATOM 1843 C CA . PRO A 1 230 ? -21.359 -2.649 14.972 1.00 88.50 230 PRO A CA 1
ATOM 1844 C C . PRO A 1 230 ? -20.840 -3.255 16.282 1.00 88.50 230 PRO A C 1
ATOM 1846 O O . PRO A 1 230 ? -20.729 -2.540 17.276 1.00 88.50 230 PRO A O 1
ATOM 1849 N N . THR A 1 231 ? -20.535 -4.552 16.284 1.00 88.88 231 THR A N 1
ATOM 1850 C CA . THR A 1 231 ? -20.017 -5.290 17.446 1.00 88.88 231 THR A CA 1
ATOM 1851 C C . THR A 1 231 ? -18.519 -5.070 17.659 1.00 88.88 231 THR A C 1
ATOM 1853 O O . THR A 1 231 ? -18.016 -5.272 18.763 1.00 88.88 231 THR A O 1
ATOM 1856 N N . SER A 1 232 ? -17.794 -4.596 16.639 1.00 91.44 232 SER A N 1
ATOM 1857 C CA . SER A 1 232 ? -16.377 -4.269 16.766 1.00 91.44 232 SER A CA 1
ATOM 1858 C C . SER A 1 232 ? -16.163 -2.977 17.552 1.00 91.44 232 SER A C 1
ATOM 1860 O O . SER A 1 232 ? -16.817 -1.955 17.320 1.00 91.44 232 SER A O 1
ATOM 1862 N N . ARG A 1 233 ? -15.187 -2.988 18.459 1.00 90.44 233 ARG A N 1
ATOM 1863 C CA . ARG A 1 233 ? -14.807 -1.812 19.252 1.00 90.44 233 ARG A CA 1
ATOM 1864 C C . ARG A 1 233 ? -13.305 -1.756 19.496 1.00 90.44 233 ARG A C 1
ATOM 1866 O O . ARG A 1 233 ? -12.591 -2.730 19.305 1.00 90.44 233 ARG A O 1
ATOM 1873 N N . VAL A 1 234 ? -12.838 -0.584 19.906 1.00 91.50 234 VAL A N 1
ATOM 1874 C CA . VAL A 1 234 ? -11.465 -0.360 20.374 1.00 91.50 234 VAL A CA 1
ATOM 1875 C C . VAL A 1 234 ? -11.565 0.043 21.838 1.00 91.50 234 VAL A C 1
ATOM 1877 O O . VAL A 1 234 ? -12.435 0.847 22.183 1.00 91.50 234 VAL A O 1
ATOM 1880 N N . GLU A 1 235 ? -10.707 -0.515 22.684 1.00 88.88 235 GLU A N 1
ATOM 1881 C CA . GLU A 1 235 ? -10.668 -0.266 24.128 1.00 88.88 235 GLU A CA 1
ATOM 1882 C C . GLU A 1 235 ? -9.257 0.118 24.594 1.00 88.88 235 GLU A C 1
ATOM 1884 O O . GLU A 1 235 ? -8.285 -0.033 23.853 1.00 88.88 235 GLU A O 1
ATOM 1889 N N . GLY A 1 236 ? -9.161 0.635 25.824 1.00 80.00 236 GLY A N 1
ATOM 1890 C CA . GLY A 1 236 ? -7.895 0.774 26.552 1.00 80.00 236 GLY A CA 1
ATOM 1891 C C . GLY A 1 236 ? -7.040 2.017 26.234 1.00 80.00 236 GLY A C 1
ATOM 1892 O O . GLY A 1 236 ? -6.045 2.288 26.898 1.00 80.00 236 GLY A O 1
ATOM 1893 N N . PHE A 1 237 ? -7.480 2.893 25.327 1.00 71.62 237 PHE A N 1
ATOM 1894 C CA . PHE A 1 237 ? -6.817 4.179 25.031 1.00 71.62 237 PHE A CA 1
ATOM 1895 C C . PHE A 1 237 ? -7.029 5.275 26.110 1.00 71.62 237 PHE A C 1
ATOM 1897 O O . PHE A 1 237 ? -7.166 6.461 25.797 1.00 71.62 237 PHE A O 1
ATOM 1904 N N . GLY A 1 238 ? -7.088 4.862 27.382 1.00 66.12 238 GLY A N 1
ATOM 1905 C CA . GLY A 1 238 ? -7.301 5.672 28.585 1.00 66.12 238 GLY A CA 1
ATOM 1906 C C . GLY A 1 238 ? -6.116 5.615 29.561 1.00 66.12 238 GLY A C 1
ATOM 1907 O O . GLY A 1 238 ? -4.967 5.750 29.151 1.00 66.12 238 GLY A O 1
ATOM 1908 N N . ALA A 1 239 ? -6.388 5.470 30.862 1.00 58.12 239 ALA A N 1
ATOM 1909 C CA . ALA A 1 239 ? -5.362 5.513 31.913 1.00 58.12 239 ALA A CA 1
ATOM 1910 C C . ALA A 1 239 ? -4.418 4.294 31.922 1.00 58.12 239 ALA A C 1
ATOM 1912 O O . ALA A 1 239 ? -3.276 4.430 32.342 1.00 58.12 239 ALA A O 1
ATOM 1913 N N . GLU A 1 240 ? -4.871 3.142 31.422 1.00 62.12 240 GLU A N 1
ATOM 1914 C CA . GLU A 1 240 ? -4.166 1.855 31.545 1.00 62.12 240 GLU A CA 1
ATOM 1915 C C . GLU A 1 240 ? -3.070 1.618 30.494 1.00 62.12 240 GLU A C 1
ATOM 1917 O O . GLU A 1 240 ? -2.385 0.603 30.536 1.00 62.12 240 GLU A O 1
ATOM 1922 N N . GLY A 1 241 ? -2.876 2.547 29.551 1.00 77.81 241 GLY A N 1
ATOM 1923 C CA . GLY A 1 241 ? -1.717 2.522 28.656 1.00 77.81 241 GLY A CA 1
ATOM 1924 C C . GLY A 1 241 ? -1.638 1.317 27.712 1.00 77.81 241 GLY A C 1
ATOM 1925 O O . GLY A 1 241 ? -0.577 1.092 27.144 1.00 77.81 241 GLY A O 1
ATOM 1926 N N . GLN A 1 242 ? -2.718 0.559 27.502 1.00 89.00 242 GLN A N 1
ATOM 1927 C CA . GLN A 1 242 ? -2.765 -0.546 26.540 1.00 89.00 242 GLN A CA 1
ATOM 1928 C C . GLN A 1 242 ? -3.997 -0.451 25.655 1.00 89.00 242 GLN A C 1
ATOM 1930 O O . GLN A 1 242 ? -5.088 -0.205 26.142 1.00 89.00 242 GLN A O 1
ATOM 1935 N N . VAL A 1 243 ? -3.848 -0.664 24.354 1.00 91.94 243 VAL A N 1
ATOM 1936 C CA . VAL A 1 243 ? -4.923 -0.529 23.371 1.00 91.94 243 VAL A CA 1
ATOM 1937 C C . VAL A 1 243 ? -5.195 -1.877 22.728 1.00 91.94 243 VAL A C 1
ATOM 1939 O O . VAL A 1 243 ? -4.275 -2.541 22.259 1.00 91.94 243 VAL A O 1
ATOM 1942 N N . ARG A 1 244 ? -6.468 -2.263 22.647 1.00 92.56 244 ARG A N 1
ATOM 1943 C CA . ARG A 1 244 ? -6.884 -3.498 21.969 1.00 92.56 244 ARG A CA 1
ATOM 1944 C C . ARG A 1 244 ? -8.064 -3.266 21.043 1.00 92.56 244 ARG A C 1
ATOM 1946 O O . ARG A 1 244 ? -8.914 -2.408 21.300 1.00 92.56 244 ARG A O 1
ATOM 1953 N N . ILE A 1 245 ? -8.128 -4.061 19.980 1.00 93.75 245 ILE A N 1
ATOM 1954 C CA . ILE A 1 245 ? -9.310 -4.181 19.128 1.00 93.75 245 ILE A CA 1
ATOM 1955 C C . ILE A 1 245 ? -10.112 -5.407 19.565 1.00 93.75 245 ILE A C 1
ATOM 1957 O O . ILE A 1 245 ? -9.557 -6.476 19.787 1.00 93.75 245 ILE A O 1
ATOM 1961 N N . ILE A 1 246 ? -11.423 -5.246 19.701 1.00 93.00 246 ILE A N 1
ATOM 1962 C CA . ILE A 1 246 ? -12.354 -6.327 20.016 1.00 93.00 246 ILE A CA 1
ATOM 1963 C C . ILE A 1 246 ? -13.217 -6.560 18.792 1.00 93.00 246 ILE A C 1
ATOM 1965 O O . ILE A 1 246 ? -13.842 -5.628 18.275 1.00 93.00 246 ILE A O 1
ATOM 1969 N N . ILE A 1 247 ? -13.248 -7.809 18.342 1.00 92.88 247 ILE A N 1
ATOM 1970 C CA . ILE A 1 247 ? -14.043 -8.257 17.209 1.00 92.88 247 ILE A CA 1
ATOM 1971 C C . ILE A 1 247 ? -14.776 -9.521 17.654 1.00 92.88 247 ILE A C 1
ATOM 1973 O O . ILE A 1 247 ? -14.153 -10.539 17.922 1.00 92.88 247 ILE A O 1
ATOM 1977 N N . GLU A 1 248 ? -16.099 -9.428 17.779 1.00 89.75 248 GLU A N 1
ATOM 1978 C CA . GLU A 1 248 ? -16.948 -10.544 18.230 1.00 89.75 248 GLU A CA 1
ATOM 1979 C C . GLU A 1 248 ? -17.428 -11.419 17.063 1.00 89.75 248 GLU A C 1
ATOM 1981 O O . GLU A 1 248 ? -17.891 -12.538 17.257 1.00 89.75 248 GLU A O 1
ATOM 1986 N N . SER A 1 249 ? -17.348 -10.902 15.838 1.00 88.56 249 SER A N 1
ATOM 1987 C CA . SER A 1 249 ? -17.663 -11.651 14.622 1.00 88.56 249 SER A CA 1
ATOM 1988 C C . SER A 1 249 ? -16.425 -12.376 14.094 1.00 88.56 249 SER A C 1
ATOM 1990 O O . SER A 1 249 ? -15.310 -11.924 14.357 1.00 88.56 249 SER A O 1
ATOM 1992 N N . PRO A 1 250 ? -16.589 -13.439 13.286 1.00 91.38 250 PRO A N 1
ATOM 1993 C CA . PRO A 1 250 ? -15.481 -13.977 12.510 1.00 91.38 250 PRO A CA 1
ATOM 1994 C C . PRO A 1 250 ? -14.776 -12.856 11.742 1.00 91.38 250 PRO A C 1
ATOM 1996 O O . PRO A 1 250 ? -15.438 -11.981 11.173 1.00 91.38 250 PRO A O 1
ATOM 1999 N N . PHE A 1 251 ? -13.447 -12.864 11.728 1.00 92.19 251 PHE A N 1
ATOM 2000 C CA . PHE A 1 251 ? -12.662 -11.866 11.018 1.00 92.19 251 PHE A CA 1
ATOM 2001 C C . PHE A 1 251 ? -11.513 -12.481 10.236 1.00 92.19 251 PHE A C 1
ATOM 2003 O O . PHE A 1 251 ? -10.882 -13.453 10.659 1.00 92.19 251 PHE A O 1
ATOM 2010 N N . GLU A 1 252 ? -11.206 -11.824 9.124 1.00 94.00 252 GLU A N 1
ATOM 2011 C CA . GLU A 1 252 ? -10.016 -12.070 8.334 1.00 94.00 252 GLU A CA 1
ATOM 2012 C C . GLU A 1 252 ? -9.326 -10.751 7.982 1.00 94.00 252 GLU A C 1
ATOM 2014 O O . GLU A 1 252 ? -9.964 -9.770 7.590 1.00 94.00 252 GLU A O 1
ATOM 2019 N N . ALA A 1 253 ? -8.004 -10.720 8.090 1.00 94.19 253 ALA A N 1
ATOM 2020 C CA . ALA A 1 253 ? -7.194 -9.607 7.629 1.00 94.19 253 ALA A CA 1
ATOM 2021 C C . ALA A 1 253 ? -6.032 -10.110 6.778 1.00 94.19 253 ALA A C 1
ATOM 2023 O O . ALA A 1 253 ? -5.362 -11.061 7.162 1.00 94.19 253 ALA A O 1
ATOM 2024 N N . ILE A 1 254 ? -5.765 -9.454 5.650 1.00 92.44 254 ILE A N 1
ATOM 2025 C CA . ILE A 1 254 ? -4.546 -9.685 4.868 1.00 92.44 254 ILE A CA 1
ATOM 2026 C C . ILE A 1 254 ? -3.687 -8.428 4.902 1.00 92.44 254 ILE A C 1
ATOM 2028 O O . ILE A 1 254 ? -4.161 -7.348 4.536 1.00 92.44 254 ILE A O 1
ATOM 2032 N N . LEU A 1 255 ? -2.455 -8.549 5.394 1.00 90.06 255 LEU A N 1
ATOM 2033 C CA . LEU A 1 255 ? -1.570 -7.419 5.674 1.00 90.06 255 LEU A CA 1
ATOM 2034 C C . LEU A 1 255 ? -0.388 -7.338 4.726 1.00 90.06 255 LEU A C 1
ATOM 2036 O O . LEU A 1 255 ? 0.294 -8.351 4.443 1.00 90.06 255 LEU A O 1
#

Radius of gyration: 25.35 Å; chains: 1; bounding box: 52×35×77 Å

Foldseek 3Di:
DPPVPVVVVLVVVVVPDCVLPPDDLDLVSLLVLLQCCQPPVVSCVVRPNVVSLVSNLVVLDADPCVLVCLVSLVVVPDPSSVSNSVSNVVVDDPVNLVVCLVPPVSSVVSVVVVLVVVLQPQWKWKAWQNDTDIDGPVVVVCQVVPDDAQEWEAELSFQWTAHHPFIDGDPRLALLSQLVVVQSNQPPDWAFLQRSCCRRVPDGDDCVPCLVVLVVSQVVNQVNCCSHPVQWHWDDSDDNRIIHIDDPITYMYID

Sequence (255 aa):
MHLQKKSEALQLFRQLPAMFFESSDHPFHLFVKIFLGLVFPAAFPEVDIDASLTRLNLTDYYEPVWVFAADQVYSYGSAAAIELVRSHIEKLTPDLKALLEQRLPAVKKFFKKLRATKYARKSYTLIRNGLHSIVNEQHYHGFNAESQRGTLVFNGVTGKLAFSARSTSVKPGSILHRIMVCLLSAFPEAVPLETLYETVWGGKYEPEYARMAVKAAMLRLRKTLQQVCPTSRVEGFGAEGQVRIIIESPFEAIL

Secondary structure (DSSP, 8-state):
--STHHHHHHHHHHHS-GGGTSS---HHHHHHHHHHHHH-TTT-TT--HHHHHHHHHHTT---TTGGGTHHHHHHH--HHHHHHHHHHHHHS-HHHHHHHHHH-HHHHHHHHHHHHHHT--S-EEEEETTEEEEE-HHHHHHHTT---TT-EEEETTTTEEEETTEEEE--TTSHHHHHHHHHHHTTTSPEEHHHHHHHHHSS---HHHHHHHHHHHHHHHHHHHHHH-TT-EEE--STT-EEEEE--S-EEEE-